Protein 3R0V (pdb70)

Organism: Sphaerobacter thermophilus (strain ATCC 49802 / DSM 20745 / KCCM 41009 / NCIMB 13125 / S 6022) (NCBI:txid479434)

Solvent-accessible surface area: 11116 Å² total

Foldseek 3Di:
DWDAFPVGKTWDKDKAADEFEEEEFEAPLDARVVCVQLCVLCRPYHTYMGGQDQADPIHHDDDDDLVRRLRRVLRVCVVSPQAHAYEYCLGLLSVLVNLLVPGRHQEYEYELPQAFDDPLWPAQDPCLVVVLVVCVVVLVLLVSVQCVCRVRVDDPVVSVCCVPVSPSSSRSVCPVVSPNSDNRHDPLVSQLPRAHAYEYYEPPDRPRSVVVRVVSQVSHPRYDYDYWDDPDPDDGSVRPNVVCSVSVD

B-factor: mean 18.19, std 8.1, range [9.49, 59.6]

Radius of gyration: 17.14 Å; Cα contacts (8 Å, |Δi|>4): 474; chains: 1; bounding box: 36×37×42 Å

CATH classification: 3.40.50.1820

Secondary structure (DSSP, 8-state):
-EEE-TTS-EEE---EE-SSEEEE---TT--GGGGHHHHHHHTTTSEE--PPTTSTT----SSP-HHHHHHHHHHHHHHTTS-EEEE--HHHHHHHHHHHTT--EEEEE-S------STTSPPPPTTHHHHHHHHHHTT-HHHHHHH---SS---HHHHH---------TTGGGHHHHHH---S---HHHHTT--S-EE---TT--HHHHHHHHHHHHHSTTEE------SSSS--HHHHHHHHHHHH-

Sequence (249 aa):
QTVPSSSDGTPIAFERSGSGPPVVVLVGGALSTRAGGAPLAERLAPHFTVIYDRRGRGDSGDTPPYAVEREIEDLAAIIDAAGGAAFVFGSSGAGLSLLAAASGLPITTRRLAVFEPPYAVDDSRPPVPPDYQTRLDALLAEGRRRGDAVTYFTEGVGVPPDLVAQQQQQAPWPGEAVAHTLPYDHAVGDNTIPTARFASSISIPTLVDGGASPAWIRHTAQELADDTIPNARYVTLENQTHHTVAPDAIAPVLVEFFT

InterPro domains:
  IPR000073 Alpha/beta hydrolase fold-1 [PF12697] (23-245)
  IPR029058 Alpha/Beta hydrolase fold [G3DSA:3.40.50.1820] (1-258)
  IPR029058 Alpha/Beta hydrolase fold [SSF53474] (1-258)
  IPR050471 AB hydrolase [PTHR43433] (4-247)

Nearest PDB structures (foldseek):
  3r0v-assembly1_A  TM=1.002E+00  e=5.003E-51  Sphaerobacter thermophilus DSM 20745
  3hea-assembly2_D  TM=7.115E-01  e=1.148E-14  Pseudomonas fluorescens
  4l0c-assembly6_F  TM=6.796E-01  e=5.130E-13  Pseudomonas putida S16
  4psu-assembly1_A  TM=6.547E-01  e=3.774E-11  Rhodopseudomonas palustris CGA009
  8g48-assembly1_A  TM=4.512E-01  e=1.088E-10  Staphylococcus aureus USA300-CA-263

Structure (mmCIF, N/CA/C/O backbone):
data_3R0V
#
_entry.id   3R0V
#
_cell.length_a   65.220
_cell.length_b   72.162
_cell.length_c   45.066
_cell.angle_alpha   90.00
_cell.angle_beta   90.00
_cell.angle_gamma   90.00
#
_symmetry.space_group_name_H-M   'P 21 21 2'
#
loop_
_entity.id
_entity.type
_entity.pdbx_description
1 polymer 'Alpha/beta hydrolase fold protein'
2 non-polymer 'CHLORIDE ION'
3 non-polymer GLYCEROL
4 non-polymer BETA-MERCAPTOETHANOL
5 non-polymer D-MALATE
6 water water
#
loop_
_atom_site.group_PDB
_atom_site.id
_atom_site.type_symbol
_atom_site.label_atom_id
_atom_site.label_alt_id
_atom_site.label_comp_id
_atom_site.label_asym_id
_atom_site.label_entity_id
_atom_site.label_seq_id
_atom_site.pdbx_PDB_ins_code
_atom_site.Cartn_x
_atom_site.Cartn_y
_atom_site.Cartn_z
_atom_site.occupancy
_atom_site.B_iso_or_equiv
_atom_site.auth_seq_id
_atom_site.auth_comp_id
_atom_site.auth_asym_id
_atom_site.auth_atom_id
_atom_site.pdbx_PDB_model_num
ATOM 1 N N . GLN A 1 5 ? 57.558 -5.120 15.903 1.00 27.98 2 GLN A N 1
ATOM 2 C CA . GLN A 1 5 ? 56.610 -6.026 16.535 1.00 23.79 2 GLN A CA 1
ATOM 3 C C . GLN A 1 5 ? 55.255 -5.882 15.854 1.00 17.96 2 GLN A C 1
ATOM 4 O O . GLN A 1 5 ? 55.121 -5.120 14.896 1.00 17.31 2 GLN A O 1
ATOM 10 N N . THR A 1 6 ? 54.266 -6.625 16.340 1.00 16.55 3 THR A N 1
ATOM 11 C CA . THR A 1 6 ? 52.887 -6.477 15.889 1.00 14.15 3 THR A CA 1
ATOM 12 C C . THR A 1 6 ? 51.927 -6.471 17.073 1.00 17.31 3 THR A C 1
ATOM 13 O O . THR A 1 6 ? 52.224 -7.012 18.147 1.00 19.85 3 THR A O 1
ATOM 17 N N . VAL A 1 7 ? 50.777 -5.845 16.869 1.00 15.43 4 VAL A N 1
ATOM 18 C CA . VAL A 1 7 ? 49.668 -5.950 17.803 1.00 17.11 4 VAL A CA 1
ATOM 19 C C . VAL A 1 7 ? 48.442 -6.292 16.989 1.00 15.42 4 VAL A C 1
ATOM 20 O O . VAL A 1 7 ? 48.314 -5.870 15.827 1.00 15.01 4 VAL A O 1
ATOM 24 N N . PRO A 1 8 ? 47.535 -7.068 17.576 1.00 14.85 5 PRO A N 1
ATOM 25 C CA . PRO A 1 8 ? 46.319 -7.450 16.855 1.00 16.31 5 PRO A CA 1
ATOM 26 C C . PRO A 1 8 ? 45.271 -6.356 16.885 1.00 16.32 5 PRO A C 1
ATOM 27 O O . PRO A 1 8 ? 45.004 -5.747 17.920 1.00 16.90 5 PRO A O 1
ATOM 31 N N . SER A 1 9 ? 44.672 -6.109 15.729 1.00 14.61 6 SER A N 1
ATOM 32 C CA . SER A 1 9 ? 43.524 -5.232 15.644 1.00 12.88 6 SER A CA 1
ATOM 33 C C . SER A 1 9 ? 42.302 -5.991 16.179 1.00 12.58 6 SER A C 1
ATOM 34 O O . SER A 1 9 ? 42.370 -7.196 16.411 1.00 14.35 6 SER A O 1
ATOM 37 N N . SER A 1 10 ? 41.191 -5.286 16.364 1.00 13.34 7 SER A N 1
ATOM 38 C CA A SER A 1 10 ? 39.962 -5.897 16.861 0.31 15.38 7 SER A CA 1
ATOM 39 C CA B SER A 1 10 ? 39.961 -5.898 16.864 0.69 15.11 7 SER A CA 1
ATOM 40 C C . SER A 1 10 ? 39.576 -7.148 16.069 1.00 14.55 7 SER A C 1
ATOM 41 O O . SER A 1 10 ? 39.129 -8.148 16.650 1.00 17.61 7 SER A O 1
ATOM 46 N N . ASP A 1 11 ? 39.749 -7.099 14.748 1.00 12.51 8 ASP A N 1
ATOM 47 C CA . ASP A 1 11 ? 39.380 -8.235 13.898 1.00 13.68 8 ASP A CA 1
ATOM 48 C C . ASP A 1 11 ? 40.454 -9.310 13.803 1.00 13.50 8 ASP A C 1
ATOM 49 O O . ASP A 1 11 ? 40.319 -10.260 13.032 1.00 15.57 8 ASP A O 1
ATOM 54 N N . GLY A 1 12 ? 41.505 -9.175 14.600 1.00 14.16 9 GLY A N 1
ATOM 55 C CA . GLY A 1 12 ? 42.556 -10.173 14.609 1.00 14.52 9 GLY A CA 1
ATOM 56 C C . GLY A 1 12 ? 43.750 -9.884 13.708 1.00 13.19 9 GLY A C 1
ATOM 57 O O . GLY A 1 12 ? 44.770 -10.566 13.823 1.00 16.29 9 GLY A O 1
ATOM 58 N N . THR A 1 13 ? 43.649 -8.882 12.834 1.00 12.61 10 THR A N 1
ATOM 59 C CA . THR A 1 13 ? 44.736 -8.567 11.909 1.00 12.59 10 THR A CA 1
ATOM 60 C C . THR A 1 13 ? 45.994 -8.116 12.644 1.00 13.05 10 THR A C 1
ATOM 61 O O . THR A 1 13 ? 45.941 -7.192 13.451 1.00 12.94 10 THR A O 1
ATOM 65 N N . PRO A 1 14 ? 47.138 -8.751 12.359 1.00 12.54 11 PRO A N 1
ATOM 66 C CA . PRO A 1 14 ? 48.380 -8.258 12.966 1.00 14.00 11 PRO A CA 1
ATOM 67 C C . PRO A 1 14 ? 48.827 -6.961 12.293 1.00 11.25 11 PRO A C 1
ATOM 68 O O . PRO A 1 14 ? 48.964 -6.910 11.059 1.00 12.74 11 PRO A O 1
ATOM 72 N N . ILE A 1 15 ? 49.038 -5.925 13.103 1.00 12.08 12 ILE A N 1
ATOM 73 C CA . ILE A 1 15 ? 49.490 -4.622 12.623 1.00 12.08 12 ILE A CA 1
ATOM 74 C C . ILE A 1 15 ? 50.923 -4.400 13.085 1.00 12.20 12 ILE A C 1
ATOM 75 O O . ILE A 1 15 ? 51.199 -4.362 14.289 1.00 12.71 12 ILE A O 1
ATOM 80 N N . ALA A 1 16 ? 51.834 -4.275 12.120 1.00 11.47 13 ALA A N 1
ATOM 81 C CA . ALA A 1 16 ? 53.263 -4.141 12.401 1.00 12.92 13 ALA A CA 1
ATOM 82 C C . ALA A 1 16 ? 53.634 -2.691 12.697 1.00 12.61 13 ALA A C 1
ATOM 83 O O . ALA A 1 16 ? 53.131 -1.763 12.063 1.00 12.51 13 ALA A O 1
ATOM 85 N N . PHE A 1 17 ? 54.534 -2.498 13.655 1.00 12.73 14 PHE A N 1
ATOM 86 C CA . PHE A 1 17 ? 54.921 -1.149 14.053 1.00 14.45 14 PHE A CA 1
ATOM 87 C C . PHE A 1 17 ? 56.310 -1.154 14.656 1.00 18.32 14 PHE A C 1
ATOM 88 O O . PHE A 1 17 ? 56.861 -2.209 14.980 1.00 17.04 14 PHE A O 1
ATOM 96 N N . GLU A 1 18 ? 56.876 0.038 14.794 1.00 15.32 15 GLU A N 1
ATOM 97 C CA . GLU A 1 18 ? 58.111 0.187 15.543 1.00 16.52 15 GLU A CA 1
ATOM 98 C C . GLU A 1 18 ? 58.069 1.453 16.387 1.00 18.51 15 GLU A C 1
ATOM 99 O O . GLU A 1 18 ? 57.409 2.424 16.024 1.00 16.32 15 GLU A O 1
ATOM 105 N N . ARG A 1 19 ? 58.755 1.408 17.525 1.00 17.12 16 ARG A N 1
ATOM 106 C CA . ARG A 1 19 ? 58.830 2.520 18.459 1.00 16.64 16 ARG A CA 1
ATOM 107 C C . ARG A 1 19 ? 60.239 3.068 18.471 1.00 17.83 16 ARG A C 1
ATOM 108 O O . ARG A 1 19 ? 61.210 2.312 18.400 1.00 21.06 16 ARG A O 1
ATOM 116 N N . SER A 1 20 ? 60.364 4.371 18.645 1.00 16.84 17 SER A N 1
ATOM 117 C CA . SER A 1 20 ? 61.675 4.953 18.862 1.00 18.10 17 SER A CA 1
ATOM 118 C C . SER A 1 20 ? 61.508 6.171 19.732 1.00 17.10 17 SER A C 1
ATOM 119 O O . SER A 1 20 ? 60.392 6.632 19.967 1.00 16.59 17 SER A O 1
ATOM 122 N N . GLY A 1 21 ? 62.623 6.689 20.225 1.00 16.37 18 GLY A N 1
ATOM 123 C CA . GLY A 1 21 ? 62.614 7.924 20.977 1.00 15.06 18 GLY A CA 1
ATOM 124 C C . GLY A 1 21 ? 62.156 7.800 22.411 1.00 15.86 18 GLY A C 1
ATOM 125 O O . GLY A 1 21 ? 62.039 6.710 22.965 1.00 18.62 18 GLY A O 1
ATOM 126 N N . SER A 1 22 ? 61.909 8.951 23.015 1.00 16.98 19 SER A N 1
ATOM 127 C CA . SER A 1 22 ? 61.458 9.023 24.395 1.00 19.68 19 SER A CA 1
ATOM 128 C C . SER A 1 22 ? 60.677 10.313 24.560 1.00 16.93 19 SER A C 1
ATOM 129 O O . SER A 1 22 ? 60.865 11.271 23.801 1.00 17.85 19 SER A O 1
ATOM 132 N N . GLY A 1 23 ? 59.785 10.333 25.540 1.00 17.12 20 GLY A N 1
ATOM 133 C CA . GLY A 1 23 ? 58.900 11.465 25.720 1.00 17.12 20 GLY A CA 1
ATOM 134 C C . GLY A 1 23 ? 57.466 11.044 25.477 1.00 12.73 20 GLY A C 1
ATOM 135 O O . GLY A 1 23 ? 57.196 9.849 25.316 1.00 13.79 20 GLY A O 1
ATOM 136 N N . PRO A 1 24 ? 56.537 12.011 25.477 1.00 13.49 21 PRO A N 1
ATOM 137 C CA . PRO A 1 24 ? 55.134 11.655 25.251 1.00 15.30 21 PRO A CA 1
ATOM 138 C C . PRO A 1 24 ? 54.964 10.993 23.882 1.00 12.31 21 PRO A C 1
ATOM 139 O O . PRO A 1 24 ? 55.737 11.271 22.967 1.00 13.08 21 PRO A O 1
ATOM 143 N N . PRO A 1 25 ? 53.961 10.123 23.745 1.00 11.45 22 PRO A N 1
ATOM 144 C CA . PRO A 1 25 ? 53.807 9.372 22.502 1.00 11.71 22 PRO A CA 1
ATOM 145 C C . PRO A 1 25 ? 53.180 10.145 21.349 1.00 12.51 22 PRO A C 1
ATOM 146 O O . PRO A 1 25 ? 52.243 10.933 21.530 1.00 12.86 22 PRO A O 1
ATOM 150 N N . VAL A 1 26 ? 53.735 9.894 20.165 1.00 11.95 23 VAL A N 1
ATOM 151 C CA A VAL A 1 26 ? 53.221 10.395 18.895 0.60 12.51 23 VAL A CA 1
ATOM 152 C CA B VAL A 1 26 ? 53.135 10.366 18.927 0.40 12.01 23 VAL A CA 1
ATOM 153 C C . VAL A 1 26 ? 53.069 9.214 17.935 1.00 12.15 23 VAL A C 1
ATOM 154 O O . VAL A 1 26 ? 54.013 8.442 17.776 1.00 15.15 23 VAL A O 1
ATOM 161 N N . VAL A 1 27 ? 51.915 9.090 17.288 1.00 11.17 24 VAL A N 1
ATOM 162 C CA . VAL A 1 27 ? 51.690 8.077 16.268 1.00 10.35 24 VAL A CA 1
ATOM 163 C C . VAL A 1 27 ? 51.640 8.764 14.912 1.00 12.12 24 VAL A C 1
ATOM 164 O O . VAL A 1 27 ? 50.933 9.760 14.728 1.00 12.24 24 VAL A O 1
ATOM 168 N N . LEU A 1 28 ? 52.424 8.247 13.972 1.00 10.77 25 LEU A N 1
ATOM 169 C CA . LEU A 1 28 ? 52.435 8.779 12.608 1.00 10.41 25 LEU A CA 1
ATOM 170 C C . LEU A 1 28 ? 51.534 7.902 11.751 1.00 13.00 25 LEU A C 1
ATOM 171 O O . LEU A 1 28 ? 51.672 6.666 11.760 1.00 13.58 25 LEU A O 1
ATOM 176 N N . VAL A 1 29 ? 50.598 8.522 11.034 1.00 9.88 26 VAL A N 1
ATOM 177 C CA . VAL A 1 29 ? 49.670 7.785 10.184 1.00 11.92 26 VAL A CA 1
ATOM 178 C C . VAL A 1 29 ? 49.936 8.141 8.724 1.00 10.82 26 VAL A C 1
ATOM 179 O O . VAL A 1 29 ? 49.777 9.294 8.316 1.00 12.84 26 VAL A O 1
ATOM 183 N N . GLY A 1 30 ? 50.329 7.152 7.930 1.00 11.11 27 GLY A N 1
ATOM 184 C CA . GLY A 1 30 ? 50.688 7.412 6.548 1.00 12.64 27 GLY A CA 1
ATOM 185 C C . GLY A 1 30 ? 49.501 7.443 5.606 1.00 10.26 27 GLY A C 1
ATOM 186 O O . GLY A 1 30 ? 48.421 6.963 5.929 1.00 10.85 27 GLY A O 1
ATOM 187 N N . GLY A 1 31 ? 49.720 8.018 4.429 1.00 11.06 28 GLY A N 1
ATOM 188 C CA . GLY A 1 31 ? 48.676 8.142 3.424 1.00 10.94 28 GLY A CA 1
ATOM 189 C C . GLY A 1 31 ? 48.709 7.065 2.355 1.00 12.41 28 GLY A C 1
ATOM 190 O O . GLY A 1 31 ? 49.234 5.973 2.560 1.00 12.24 28 GLY A O 1
ATOM 191 N N . ALA A 1 32 ? 48.137 7.382 1.197 1.00 12.07 29 ALA A N 1
ATOM 192 C CA . ALA A 1 32 ? 48.054 6.410 0.117 1.00 11.57 29 ALA A CA 1
ATOM 193 C C . ALA A 1 32 ? 49.455 5.948 -0.267 1.00 11.85 29 ALA A C 1
ATOM 194 O O . ALA A 1 32 ? 50.387 6.745 -0.348 1.00 12.57 29 ALA A O 1
ATOM 196 N N . LEU A 1 33 ? 49.584 4.640 -0.480 1.00 11.68 30 LEU A N 1
ATOM 197 C CA . LEU A 1 33 ? 50.825 4.021 -0.945 1.00 12.52 30 LEU A CA 1
ATOM 198 C C . LEU A 1 33 ? 51.974 4.098 0.040 1.00 15.16 30 LEU A C 1
ATOM 199 O O . LEU A 1 33 ? 53.112 3.797 -0.310 1.00 18.42 30 LEU A O 1
ATOM 204 N N . SER A 1 34 ? 51.679 4.497 1.271 1.00 14.56 31 SER A N 1
ATOM 205 C CA . SER A 1 34 ? 52.706 4.585 2.295 1.00 15.56 31 SER A CA 1
ATOM 206 C C . SER A 1 34 ? 52.861 3.269 3.037 1.00 14.58 31 SER A C 1
ATOM 207 O O . SER A 1 34 ? 51.924 2.475 3.132 1.00 19.04 31 SER A O 1
ATOM 210 N N . THR A 1 35 ? 54.049 3.057 3.590 1.00 16.75 32 THR A N 1
ATOM 211 C CA . THR A 1 35 ? 54.241 2.041 4.623 1.00 17.60 32 THR A CA 1
ATOM 212 C C . THR A 1 35 ? 54.921 2.753 5.775 1.00 18.60 32 THR A C 1
ATOM 213 O O . THR A 1 35 ? 55.108 3.970 5.731 1.00 22.05 32 THR A O 1
ATOM 217 N N . ARG A 1 36 ? 55.306 2.010 6.806 1.00 16.13 33 ARG A N 1
ATOM 218 C CA . ARG A 1 36 ? 55.896 2.643 7.978 1.00 19.01 33 ARG A CA 1
ATOM 219 C C . ARG A 1 36 ? 57.239 3.298 7.655 1.00 24.36 33 ARG A C 1
ATOM 220 O O . ARG A 1 36 ? 57.628 4.269 8.302 1.00 21.38 33 ARG A O 1
ATOM 228 N N . ALA A 1 37 ? 57.929 2.794 6.635 1.00 25.58 34 ALA A N 1
ATOM 229 C CA . ALA A 1 37 ? 59.210 3.375 6.227 1.00 27.12 34 ALA A CA 1
ATOM 230 C C . ALA A 1 37 ? 59.096 4.863 5.914 1.00 28.62 34 ALA A C 1
ATOM 231 O O . ALA A 1 37 ? 60.033 5.634 6.138 1.00 30.06 34 ALA A O 1
ATOM 233 N N . GLY A 1 38 ? 57.944 5.265 5.387 1.00 23.48 35 GLY A N 1
ATOM 234 C CA . GLY A 1 38 ? 57.735 6.632 4.950 1.00 23.34 35 GLY A CA 1
ATOM 235 C C . GLY A 1 38 ? 57.897 7.642 6.066 1.00 26.40 35 GLY A C 1
ATOM 236 O O . GLY A 1 38 ? 58.295 8.784 5.835 1.00 26.84 35 GLY A O 1
ATOM 237 N N . GLY A 1 39 ? 57.588 7.217 7.284 1.00 24.41 36 GLY A N 1
ATOM 238 C CA . GLY A 1 39 ? 57.621 8.125 8.410 1.00 25.66 36 GLY A CA 1
ATOM 239 C C . GLY A 1 39 ? 58.947 8.096 9.133 1.00 24.02 36 GLY A C 1
ATOM 240 O O . GLY A 1 39 ? 59.168 8.893 10.035 1.00 23.70 36 GLY A O 1
ATOM 241 N N . ALA A 1 40 ? 59.826 7.177 8.748 1.00 22.32 37 ALA A N 1
ATOM 242 C CA . ALA A 1 40 ? 61.093 7.014 9.449 1.00 19.51 37 ALA A CA 1
ATOM 243 C C . ALA A 1 40 ? 61.961 8.280 9.501 1.00 17.97 37 ALA A C 1
ATOM 244 O O . ALA A 1 40 ? 62.470 8.626 10.567 1.00 18.66 37 ALA A O 1
ATOM 246 N N . PRO A 1 41 ? 62.147 8.975 8.364 1.00 19.41 38 PRO A N 1
ATOM 247 C CA . PRO A 1 41 ? 62.981 10.179 8.468 1.00 15.34 38 PRO A CA 1
ATOM 248 C C . PRO A 1 41 ? 62.399 11.214 9.432 1.00 15.10 38 PRO A C 1
ATOM 249 O O . PRO A 1 41 ? 63.143 11.815 10.203 1.00 16.08 38 PRO A O 1
ATOM 253 N N . LEU A 1 42 ? 61.084 11.403 9.411 1.00 16.59 39 LEU A N 1
ATOM 254 C CA . LEU A 1 42 ? 60.454 12.320 10.355 1.00 13.22 39 LEU A CA 1
ATOM 255 C C . LEU A 1 42 ? 60.547 11.813 11.785 1.00 13.41 39 LEU A C 1
ATOM 256 O O . LEU A 1 42 ? 60.856 12.568 12.706 1.00 13.90 39 LEU A O 1
ATOM 261 N N . ALA A 1 43 ? 60.276 10.520 11.960 1.00 13.50 40 ALA A N 1
ATOM 262 C CA . ALA A 1 43 ? 60.317 9.910 13.287 1.00 14.36 40 ALA A CA 1
ATOM 263 C C . ALA A 1 43 ? 61.667 10.155 13.934 1.00 14.57 40 ALA A C 1
ATOM 264 O O . ALA A 1 43 ? 61.748 10.469 15.117 1.00 15.97 40 ALA A O 1
ATOM 266 N N . GLU A 1 44 ? 62.733 10.040 13.148 1.00 14.64 41 GLU A N 1
ATOM 267 C CA . GLU A 1 44 ? 64.075 10.207 13.683 1.00 16.17 41 GLU A CA 1
ATOM 268 C C . GLU A 1 44 ? 64.331 11.644 14.143 1.00 16.55 41 GLU A C 1
ATOM 269 O O . GLU A 1 44 ? 65.028 11.875 15.132 1.00 18.62 41 GLU A O 1
ATOM 275 N N . ARG A 1 45 ? 63.756 12.618 13.437 1.00 15.09 42 ARG A N 1
ATOM 276 C CA . ARG A 1 45 ? 63.845 14.009 13.889 1.00 14.28 42 ARG A CA 1
ATOM 277 C C . ARG A 1 45 ? 63.004 14.306 15.134 1.00 14.44 42 ARG A C 1
ATOM 278 O O . ARG A 1 45 ? 63.343 15.201 15.909 1.00 17.40 42 ARG A O 1
ATOM 286 N N . LEU A 1 46 ? 61.916 13.555 15.320 1.00 14.22 43 LEU A N 1
ATOM 287 C CA . LEU A 1 46 ? 61.027 13.751 16.463 1.00 14.39 43 LEU A CA 1
ATOM 288 C C . LEU A 1 46 ? 61.485 12.979 17.700 1.00 15.40 43 LEU A C 1
ATOM 289 O O . LEU A 1 46 ? 61.139 13.330 18.827 1.00 15.81 43 LEU A O 1
ATOM 294 N N . ALA A 1 47 ? 62.276 11.935 17.492 1.00 14.71 44 ALA A N 1
ATOM 295 C CA . ALA A 1 47 ? 62.628 11.013 18.567 1.00 14.88 44 ALA A CA 1
ATOM 296 C C . ALA A 1 47 ? 63.313 11.636 19.798 1.00 16.46 44 ALA A C 1
ATOM 297 O O . ALA A 1 47 ? 63.144 11.136 20.907 1.00 17.29 44 ALA A O 1
ATOM 299 N N . PRO A 1 48 ? 64.092 12.717 19.611 1.00 16.63 45 PRO A N 1
ATOM 300 C CA . PRO A 1 48 ? 64.672 13.392 20.779 1.00 20.84 45 PRO A CA 1
ATOM 301 C C . PRO A 1 48 ? 63.611 14.001 21.698 1.00 18.52 45 PRO A C 1
ATOM 302 O O . PRO A 1 48 ? 63.900 14.252 22.869 1.00 23.67 45 PRO A O 1
ATOM 306 N N . HIS A 1 49 ? 62.406 14.223 21.175 1.00 18.00 46 HIS A N 1
ATOM 307 C CA . HIS A 1 49 ? 61.345 14.907 21.910 1.00 18.40 46 HIS A CA 1
ATOM 308 C C . HIS A 1 49 ? 60.174 14.010 22.297 1.00 16.23 46 HIS A C 1
ATOM 309 O O . HIS A 1 49 ? 59.516 14.246 23.320 1.00 17.27 46 HIS A O 1
ATOM 316 N N . PHE A 1 50 ? 59.927 12.979 21.495 1.00 13.86 47 PHE A N 1
ATOM 317 C CA . PHE A 1 50 ? 58.739 12.152 21.651 1.00 12.41 47 PHE A CA 1
ATOM 318 C C . PHE A 1 50 ? 59.069 10.683 21.474 1.00 13.29 47 PHE A C 1
ATOM 319 O O . PHE A 1 50 ? 60.033 10.341 20.787 1.00 13.45 47 PHE A O 1
ATOM 327 N N . THR A 1 51 ? 58.272 9.816 22.095 1.00 13.34 48 THR A N 1
ATOM 328 C CA . THR A 1 51 ? 58.260 8.409 21.711 1.00 12.48 48 THR A CA 1
ATOM 329 C C . THR A 1 51 ? 57.403 8.308 20.460 1.00 13.88 48 THR A C 1
ATOM 330 O O . THR A 1 51 ? 56.206 8.631 20.482 1.00 15.46 48 THR A O 1
ATOM 334 N N . VAL A 1 52 ? 58.014 7.902 19.356 1.00 11.97 49 VAL A N 1
ATOM 335 C CA . VAL A 1 52 ? 57.319 7.911 18.086 1.00 12.16 49 VAL A CA 1
ATOM 336 C C . VAL A 1 52 ? 57.001 6.488 17.667 1.00 12.63 49 VAL A C 1
ATOM 337 O O . VAL A 1 52 ? 57.856 5.603 17.742 1.00 13.57 49 VAL A O 1
ATOM 341 N N . ILE A 1 53 ? 55.762 6.274 17.242 1.00 11.82 50 ILE A N 1
ATOM 342 C CA . ILE A 1 53 ? 55.343 4.987 16.698 1.00 11.75 50 ILE A CA 1
ATOM 343 C C . ILE A 1 53 ? 55.047 5.146 15.224 1.00 12.45 50 ILE A C 1
ATOM 344 O O . ILE A 1 53 ? 54.215 5.968 14.842 1.00 13.97 50 ILE A O 1
ATOM 358 N N . TYR A 1 55 ? 53.889 2.771 11.828 1.00 12.34 52 TYR A N 1
ATOM 359 C CA . TYR A 1 55 ? 53.220 1.498 11.604 1.00 12.66 52 TYR A CA 1
ATOM 360 C C . TYR A 1 55 ? 52.781 1.325 10.177 1.00 10.71 52 TYR A C 1
ATOM 361 O O . TYR A 1 55 ? 52.622 2.286 9.439 1.00 12.18 52 TYR A O 1
ATOM 370 N N . ASP A 1 56 ? 52.577 0.069 9.811 1.00 10.92 53 ASP A N 1
ATOM 371 C CA . ASP A 1 56 ? 52.125 -0.286 8.483 1.00 11.40 53 ASP A CA 1
ATOM 372 C C . ASP A 1 56 ? 50.616 -0.454 8.522 1.00 9.82 53 ASP A C 1
ATOM 373 O O . ASP A 1 56 ? 50.106 -1.293 9.247 1.00 11.08 53 ASP A O 1
ATOM 378 N N . ARG A 1 57 ? 49.904 0.346 7.748 1.00 10.95 54 ARG A N 1
ATOM 379 C CA . ARG A 1 57 ? 48.467 0.172 7.631 1.00 10.27 54 ARG A CA 1
ATOM 380 C C . ARG A 1 57 ? 48.162 -1.204 7.044 1.00 10.95 54 ARG A C 1
ATOM 381 O O . ARG A 1 57 ? 49.015 -1.830 6.400 1.00 11.85 54 ARG A O 1
ATOM 389 N N . ARG A 1 58 ? 46.952 -1.692 7.290 1.00 10.57 55 ARG A N 1
ATOM 390 C CA . ARG A 1 58 ? 46.636 -3.053 6.874 1.00 10.89 55 ARG A CA 1
ATOM 391 C C . ARG A 1 58 ? 46.857 -3.281 5.381 1.00 11.53 55 ARG A C 1
ATOM 392 O O . ARG A 1 58 ? 46.603 -2.399 4.549 1.00 11.13 55 ARG A O 1
ATOM 400 N N . GLY A 1 59 ? 47.366 -4.466 5.061 1.00 10.03 56 GLY A N 1
ATOM 401 C CA . GLY A 1 59 ? 47.642 -4.844 3.686 1.00 11.55 56 GLY A CA 1
ATOM 402 C C . GLY A 1 59 ? 48.964 -4.322 3.166 1.00 10.89 56 GLY A C 1
ATOM 403 O O . GLY A 1 59 ? 49.267 -4.526 1.988 1.00 12.08 56 GLY A O 1
ATOM 404 N N . ARG A 1 60 ? 49.752 -3.670 4.025 1.00 11.01 57 ARG A N 1
ATOM 405 C CA . ARG A 1 60 ? 51.031 -3.071 3.622 1.00 13.06 57 ARG A CA 1
ATOM 406 C C . ARG A 1 60 ? 52.175 -3.509 4.518 1.00 11.20 57 ARG A C 1
ATOM 407 O O . ARG A 1 60 ? 51.978 -3.866 5.671 1.00 11.43 57 ARG A O 1
ATOM 415 N N . GLY A 1 61 ? 53.391 -3.429 3.992 1.00 11.63 58 GLY A N 1
ATOM 416 C CA . GLY A 1 61 ? 54.582 -3.664 4.788 1.00 12.24 58 GLY A CA 1
ATOM 417 C C . GLY A 1 61 ? 54.501 -4.998 5.497 1.00 11.80 58 GLY A C 1
ATOM 418 O O . GLY A 1 61 ? 54.287 -6.031 4.852 1.00 12.08 58 GLY A O 1
ATOM 419 N N . ASP A 1 62 ? 54.659 -5.004 6.817 1.00 12.61 59 ASP A N 1
ATOM 420 C CA . ASP A 1 62 ? 54.651 -6.264 7.560 1.00 10.18 59 ASP A CA 1
ATOM 421 C C . ASP A 1 62 ? 53.317 -6.535 8.233 1.00 11.10 59 ASP A C 1
ATOM 422 O O . ASP A 1 62 ? 53.196 -7.467 9.025 1.00 12.99 59 ASP A O 1
ATOM 427 N N . SER A 1 63 ? 52.311 -5.727 7.915 1.00 10.96 60 SER A N 1
ATOM 428 C CA . SER A 1 63 ? 50.974 -5.973 8.453 1.00 10.37 60 SER A CA 1
ATOM 429 C C . SER A 1 63 ? 50.194 -6.988 7.628 1.00 10.29 60 SER A C 1
ATOM 430 O O . SER A 1 63 ? 50.412 -7.137 6.421 1.00 12.40 60 SER A O 1
ATOM 433 N N . GLY A 1 64 ? 49.271 -7.676 8.288 1.00 11.10 61 GLY A N 1
ATOM 434 C CA . GLY A 1 64 ? 48.363 -8.583 7.613 1.00 12.07 61 GLY A CA 1
ATOM 435 C C . GLY A 1 64 ? 47.160 -7.832 7.072 1.00 12.78 61 GLY A C 1
ATOM 436 O O . GLY A 1 64 ? 47.137 -6.592 7.044 1.00 12.48 61 GLY A O 1
ATOM 437 N N . ASP A 1 65 ? 46.145 -8.582 6.658 1.00 11.98 62 ASP A N 1
ATOM 438 C CA . ASP A 1 65 ? 44.905 -7.980 6.192 1.00 11.56 62 ASP A CA 1
ATOM 439 C C . ASP A 1 65 ? 43.800 -9.008 6.390 1.00 13.98 62 ASP A C 1
ATOM 440 O O . ASP A 1 65 ? 44.025 -10.212 6.216 1.00 15.29 62 ASP A O 1
ATOM 445 N N . THR A 1 66 ? 42.619 -8.539 6.772 1.00 12.53 63 THR A N 1
ATOM 446 C CA . THR A 1 66 ? 41.480 -9.427 6.959 1.00 14.93 63 THR A CA 1
ATOM 447 C C . THR A 1 66 ? 40.269 -8.862 6.208 1.00 12.96 63 THR A C 1
ATOM 448 O O . THR A 1 66 ? 39.663 -7.889 6.631 1.00 14.86 63 THR A O 1
ATOM 452 N N . PRO A 1 67 ? 39.908 -9.469 5.070 1.00 14.30 64 PRO A N 1
ATOM 453 C CA . PRO A 1 67 ? 38.721 -8.976 4.357 1.00 12.53 64 PRO A CA 1
ATOM 454 C C . PRO A 1 67 ? 37.436 -9.295 5.144 1.00 10.85 64 PRO A C 1
ATOM 455 O O . PRO A 1 67 ? 37.438 -10.197 5.976 1.00 13.97 64 PRO A O 1
ATOM 459 N N . PRO A 1 68 ? 36.358 -8.549 4.873 1.00 13.26 65 PRO A N 1
ATOM 460 C CA . PRO A 1 68 ? 36.299 -7.485 3.868 1.00 12.55 65 PRO A CA 1
ATOM 461 C C . PRO A 1 68 ? 36.815 -6.154 4.406 1.00 14.49 65 PRO A C 1
ATOM 462 O O . PRO A 1 68 ? 36.736 -5.881 5.613 1.00 15.03 65 PRO A O 1
ATOM 466 N N . TYR A 1 69 ? 37.338 -5.322 3.513 1.00 13.72 66 TYR A N 1
ATOM 467 C CA . TYR A 1 69 ? 37.788 -4.013 3.929 1.00 13.37 66 TYR A CA 1
ATOM 468 C C . TYR A 1 69 ? 36.612 -3.193 4.451 1.00 13.47 66 TYR A C 1
ATOM 469 O O . TYR A 1 69 ? 35.504 -3.266 3.921 1.00 14.94 66 TYR A O 1
ATOM 478 N N . ALA A 1 70 ? 36.862 -2.412 5.497 1.00 12.21 67 ALA A N 1
ATOM 479 C CA . ALA A 1 70 ? 35.959 -1.350 5.919 1.00 12.69 67 ALA A CA 1
ATOM 480 C C . ALA A 1 70 ? 36.820 -0.277 6.553 1.00 12.41 67 ALA A C 1
ATOM 481 O O . ALA A 1 70 ? 37.839 -0.587 7.176 1.00 11.88 67 ALA A O 1
ATOM 483 N N . VAL A 1 71 ? 36.421 0.983 6.388 1.00 9.91 68 VAL A N 1
ATOM 484 C CA . VAL A 1 71 ? 37.140 2.081 7.020 1.00 11.59 68 VAL A CA 1
ATOM 485 C C . VAL A 1 71 ? 37.219 1.852 8.535 1.00 12.48 68 VAL A C 1
ATOM 486 O O . VAL A 1 71 ? 38.249 2.130 9.152 1.00 11.71 68 VAL A O 1
ATOM 490 N N . GLU A 1 72 ? 36.152 1.317 9.130 1.00 11.20 69 GLU A N 1
ATOM 491 C CA . GLU A 1 72 ? 36.148 1.046 10.566 1.00 12.94 69 GLU A CA 1
ATOM 492 C C . GLU A 1 72 ? 37.300 0.131 10.984 1.00 11.67 69 GLU A C 1
ATOM 493 O O . GLU A 1 72 ? 37.829 0.261 12.093 1.00 11.52 69 GLU A O 1
ATOM 499 N N . ARG A 1 73 ? 37.698 -0.790 10.109 1.00 10.48 70 ARG A N 1
ATOM 500 C CA . ARG A 1 73 ? 38.821 -1.662 10.444 1.00 9.80 70 ARG A CA 1
ATOM 501 C C . ARG A 1 73 ? 40.110 -0.853 10.586 1.00 10.45 70 ARG A C 1
ATOM 502 O O . ARG A 1 73 ? 40.919 -1.160 11.459 1.00 11.49 70 ARG A O 1
ATOM 510 N N . GLU A 1 74 ? 40.318 0.153 9.734 1.00 10.94 71 GLU A N 1
ATOM 511 C CA . GLU A 1 74 ? 41.532 0.965 9.861 1.00 9.58 71 GLU A CA 1
ATOM 512 C C . GLU A 1 74 ? 41.501 1.908 11.068 1.00 10.89 71 GLU A C 1
ATOM 513 O O . GLU A 1 74 ? 42.550 2.217 11.642 1.00 11.49 71 GLU A O 1
ATOM 519 N N . ILE A 1 75 ? 40.314 2.353 11.461 1.00 11.65 72 ILE A N 1
ATOM 520 C CA . ILE A 1 75 ? 40.182 3.091 12.717 1.00 10.95 72 ILE A CA 1
ATOM 521 C C . ILE A 1 75 ? 40.559 2.159 13.876 1.00 10.26 72 ILE A C 1
ATOM 522 O O . ILE A 1 75 ? 41.290 2.560 14.787 1.00 12.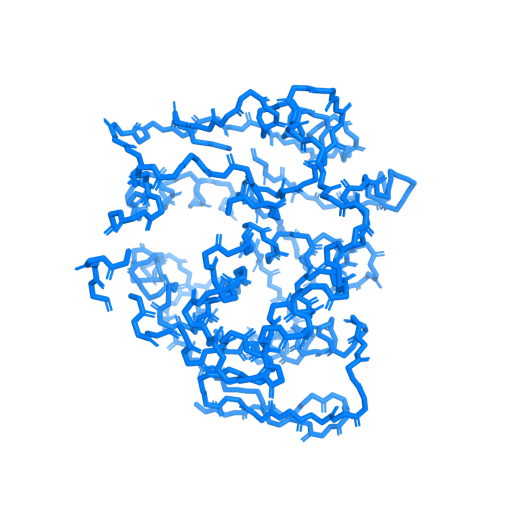05 72 ILE A O 1
ATOM 527 N N . GLU A 1 76 ? 40.102 0.907 13.828 1.00 10.49 73 GLU A N 1
ATOM 528 C CA . GLU A 1 76 ? 40.456 -0.068 14.850 1.00 10.35 73 GLU A CA 1
ATOM 529 C C . GLU A 1 76 ? 41.958 -0.365 14.838 1.00 12.91 73 GLU A C 1
ATOM 530 O O . GLU A 1 76 ? 42.566 -0.572 15.899 1.00 12.45 73 GLU A O 1
ATOM 536 N N . ASP A 1 77 ? 42.568 -0.377 13.653 1.00 11.47 74 ASP A N 1
ATOM 537 C CA . ASP A 1 77 ? 44.019 -0.564 13.582 1.00 12.54 74 ASP A CA 1
ATOM 538 C C . ASP A 1 77 ? 44.728 0.571 14.325 1.00 10.60 74 ASP A C 1
ATOM 539 O O . ASP A 1 77 ? 45.644 0.340 15.118 1.00 11.07 74 ASP A O 1
ATOM 544 N N . LEU A 1 78 ? 44.319 1.800 14.040 1.00 10.44 75 LEU A N 1
ATOM 545 C CA . LEU A 1 78 ? 44.915 2.953 14.697 1.00 9.71 75 LEU A CA 1
ATOM 546 C C . LEU A 1 78 ? 44.663 2.888 16.206 1.00 10.90 75 LEU A C 1
ATOM 547 O O . LEU A 1 78 ? 45.557 3.191 17.003 1.00 11.64 75 LEU A O 1
ATOM 552 N N . ALA A 1 79 ? 43.474 2.457 16.618 1.00 11.41 76 ALA A N 1
ATOM 553 C CA . ALA A 1 79 ? 43.206 2.283 18.050 1.00 12.69 76 ALA A CA 1
ATOM 554 C C . ALA A 1 79 ? 44.188 1.299 18.705 1.00 11.88 76 ALA A C 1
ATOM 555 O O . ALA A 1 79 ? 44.681 1.541 19.814 1.00 11.83 76 ALA A O 1
ATOM 557 N N . ALA A 1 80 ? 44.496 0.204 18.013 1.00 11.58 77 ALA A N 1
ATOM 558 C CA . ALA A 1 80 ? 45.443 -0.777 18.534 1.00 12.12 77 ALA A CA 1
ATOM 559 C C . ALA A 1 80 ? 46.838 -0.188 18.651 1.00 10.60 77 ALA A C 1
ATOM 560 O O . ALA A 1 80 ? 47.567 -0.475 19.601 1.00 12.96 77 ALA A O 1
ATOM 562 N N . ILE A 1 81 ? 47.218 0.635 17.686 1.00 10.55 78 ILE A N 1
ATOM 563 C CA . ILE A 1 81 ? 48.528 1.277 17.712 1.00 11.82 78 ILE A CA 1
ATOM 564 C C . ILE A 1 81 ? 48.619 2.342 18.820 1.00 10.92 78 ILE A C 1
ATOM 565 O O . ILE A 1 81 ? 49.653 2.473 19.481 1.00 11.57 78 ILE A O 1
ATOM 570 N N . ILE A 1 82 ? 47.553 3.118 19.010 1.00 11.80 79 ILE A N 1
ATOM 571 C CA . ILE A 1 82 ? 47.524 4.064 20.120 1.00 10.90 79 ILE A CA 1
ATOM 572 C C . ILE A 1 82 ? 47.637 3.298 21.451 1.00 11.65 79 ILE A C 1
ATOM 573 O O . ILE A 1 82 ? 48.294 3.769 22.377 1.00 11.94 79 ILE A O 1
ATOM 578 N N . ASP A 1 83 ? 47.020 2.122 21.546 1.00 11.67 80 ASP A N 1
ATOM 579 C CA . ASP A 1 83 ? 47.214 1.271 22.726 1.00 11.55 80 ASP A CA 1
ATOM 580 C C . ASP A 1 83 ? 48.672 0.851 22.883 1.00 12.38 80 ASP A C 1
ATOM 581 O O . ASP A 1 83 ? 49.214 0.898 23.994 1.00 13.43 80 ASP A O 1
ATOM 586 N N . ALA A 1 84 ? 49.312 0.452 21.783 1.00 14.58 81 ALA A N 1
ATOM 587 C CA . ALA A 1 84 ? 50.731 0.122 21.817 1.00 14.95 81 ALA A CA 1
ATOM 588 C C . ALA A 1 84 ? 51.563 1.313 22.297 1.00 16.06 81 ALA A C 1
ATOM 589 O O . ALA A 1 84 ? 52.596 1.137 22.944 1.00 17.65 81 ALA A O 1
ATOM 591 N N . ALA A 1 85 ? 51.109 2.520 21.971 1.00 13.52 82 ALA A N 1
ATOM 592 C CA . ALA A 1 85 ? 51.784 3.745 22.390 1.00 13.12 82 ALA A CA 1
ATOM 593 C C . ALA A 1 85 ? 51.543 4.094 23.858 1.00 13.38 82 ALA A C 1
ATOM 594 O O . ALA A 1 85 ? 52.154 5.041 24.383 1.00 16.64 82 ALA A O 1
ATOM 596 N N . GLY A 1 86 ? 50.634 3.375 24.512 1.00 12.03 83 GLY A N 1
ATOM 597 C CA . GLY A 1 86 ? 50.391 3.588 25.927 1.00 13.32 83 GLY A CA 1
ATOM 598 C C . GLY A 1 86 ? 48.935 3.814 26.273 1.00 13.69 83 GLY A C 1
ATOM 599 O O . GLY A 1 86 ? 48.585 3.798 27.456 1.00 14.47 83 GLY A O 1
ATOM 600 N N . GLY A 1 87 ? 48.090 4.048 25.268 1.00 13.55 84 GLY A N 1
ATOM 601 C CA . GLY A 1 87 ? 46.662 4.179 25.500 1.00 12.65 84 GLY A CA 1
ATOM 602 C C . GLY A 1 87 ? 46.073 5.507 25.071 1.00 12.26 84 GLY A C 1
ATOM 603 O O . GLY A 1 87 ? 44.848 5.643 24.970 1.00 11.70 84 GLY A O 1
ATOM 604 N N . ALA A 1 88 ? 46.941 6.486 24.844 1.00 10.15 85 ALA A N 1
ATOM 605 C CA . ALA A 1 88 ? 46.559 7.768 24.270 1.00 10.31 85 ALA A CA 1
ATOM 606 C C . ALA A 1 88 ? 47.793 8.329 23.580 1.00 10.41 85 ALA A C 1
ATOM 607 O O . ALA A 1 88 ? 48.922 8.009 23.969 1.00 12.71 85 ALA A O 1
ATOM 609 N N . ALA A 1 89 ? 47.606 9.175 22.580 1.00 10.15 86 ALA A N 1
ATOM 610 C CA . ALA A 1 89 ? 48.761 9.736 21.907 1.00 10.56 86 ALA A CA 1
ATOM 611 C C . ALA A 1 89 ? 48.413 10.982 21.143 1.00 11.21 86 ALA A C 1
ATOM 612 O O . ALA A 1 89 ? 47.251 11.214 20.807 1.00 11.73 86 ALA A O 1
ATOM 614 N N . PHE A 1 90 ? 49.447 11.759 20.844 1.00 11.58 87 PHE A N 1
ATOM 615 C CA . PHE A 1 90 ? 49.382 12.778 19.803 1.00 11.01 87 PHE A CA 1
ATOM 616 C C . PHE A 1 90 ? 49.407 12.033 18.466 1.00 12.52 87 PHE A C 1
ATOM 617 O O . PHE A 1 90 ? 50.034 10.974 18.360 1.00 12.71 87 PHE A O 1
ATOM 625 N N . VAL A 1 91 ? 48.750 12.573 17.442 1.00 10.76 88 VAL A N 1
ATOM 626 C CA . VAL A 1 91 ? 48.746 11.914 16.138 1.00 11.11 88 VAL A CA 1
ATOM 627 C C . VAL A 1 91 ? 49.121 12.910 15.062 1.00 11.45 88 VAL A C 1
ATOM 628 O O . VAL A 1 91 ? 48.635 14.038 15.075 1.00 12.23 88 VAL A O 1
ATOM 632 N N . PHE A 1 92 ? 50.014 12.500 14.158 1.00 10.64 89 PHE A N 1
ATOM 633 C CA . PHE A 1 92 ? 50.292 13.259 12.941 1.00 9.89 89 PHE A CA 1
ATOM 634 C C . PHE A 1 92 ? 49.884 12.411 11.746 1.00 12.19 89 PHE A C 1
ATOM 635 O O . PHE A 1 92 ? 50.428 11.328 11.540 1.00 11.86 89 PHE A O 1
ATOM 643 N N . GLY A 1 93 ? 48.929 12.905 10.958 1.00 10.55 90 GLY A N 1
ATOM 644 C CA . GLY A 1 93 ? 48.448 12.174 9.796 1.00 10.69 90 GLY A CA 1
ATOM 645 C C . GLY A 1 93 ? 48.828 12.874 8.505 1.00 12.28 90 GLY A C 1
ATOM 646 O O . GLY A 1 93 ? 48.702 14.095 8.372 1.00 12.22 90 GLY A O 1
ATOM 660 N N . SER A 1 95 ? 48.361 13.256 4.386 1.00 12.71 92 SER A N 1
ATOM 661 C CA . SER A 1 95 ? 47.523 13.059 3.205 1.00 12.76 92 SER A CA 1
ATOM 662 C C . SER A 1 95 ? 46.276 12.247 3.528 1.00 13.96 92 SER A C 1
ATOM 663 O O . SER A 1 95 ? 45.534 12.623 4.431 1.00 12.69 92 SER A O 1
ATOM 666 N N . SER A 1 96 ? 46.010 11.156 2.827 1.00 12.12 93 SER A N 1
ATOM 667 C CA . SER A 1 96 ? 44.808 10.406 3.166 1.00 12.07 93 SER A CA 1
ATOM 668 C C . SER A 1 96 ? 44.869 9.842 4.598 1.00 13.58 93 SER A C 1
ATOM 669 O O . SER A 1 96 ? 43.831 9.567 5.198 1.00 14.32 93 SER A O 1
ATOM 672 N N . GLY A 1 97 ? 46.074 9.707 5.150 1.00 11.34 94 GLY A N 1
ATOM 673 C CA . GLY A 1 97 ? 46.228 9.315 6.544 1.00 10.59 94 GLY A CA 1
ATOM 674 C C . GLY A 1 97 ? 45.699 10.394 7.473 1.00 11.23 94 GLY A C 1
ATOM 675 O O . GLY A 1 97 ? 45.287 10.099 8.602 1.00 12.70 94 GLY A O 1
ATOM 676 N N . ALA A 1 98 ? 45.698 11.641 7.004 1.00 11.44 95 ALA A N 1
ATOM 677 C CA . ALA A 1 98 ? 45.071 12.734 7.749 1.00 12.40 95 ALA A CA 1
ATOM 678 C C . ALA A 1 98 ? 43.557 12.565 7.769 1.00 11.40 95 ALA A C 1
ATOM 679 O O . ALA A 1 98 ? 42.916 12.829 8.775 1.00 13.14 95 ALA A O 1
ATOM 681 N N . GLY A 1 99 ? 42.980 12.116 6.655 1.00 11.18 96 GLY A N 1
ATOM 682 C CA . GLY A 1 99 ? 41.556 11.823 6.618 1.00 11.76 96 GLY A CA 1
ATOM 683 C C . GLY A 1 99 ? 41.218 10.740 7.623 1.00 12.21 96 GLY A C 1
ATOM 684 O O . GLY A 1 99 ? 40.262 10.856 8.392 1.00 12.82 96 GLY A O 1
ATOM 685 N N . LEU A 1 100 ? 42.006 9.673 7.628 1.00 11.21 97 LEU A N 1
ATOM 686 C CA . LEU A 1 100 ? 41.787 8.575 8.552 1.00 10.48 97 LEU A CA 1
ATOM 687 C C . LEU A 1 100 ? 41.901 9.057 10.000 1.00 11.80 97 LEU A C 1
ATOM 688 O O . LEU A 1 100 ? 41.092 8.678 10.855 1.00 11.51 97 LEU A O 1
ATOM 693 N N . SER A 1 101 ? 42.903 9.886 10.266 1.00 11.02 98 SER A N 1
ATOM 694 C CA . SER A 1 101 ? 43.121 10.415 11.611 1.00 11.32 98 SER A CA 1
ATOM 695 C C . SER A 1 101 ? 41.968 11.298 12.071 1.00 10.83 98 SER A C 1
ATOM 696 O O . SER A 1 101 ? 41.556 11.224 13.243 1.00 11.96 98 SER A O 1
ATOM 699 N N . LEU A 1 102 ? 41.449 12.129 11.166 1.00 11.24 99 LEU A N 1
ATOM 700 C CA . LEU A 1 102 ? 40.297 12.974 11.482 1.00 10.94 99 LEU A CA 1
ATOM 701 C C . LEU A 1 102 ? 39.057 12.125 11.758 1.00 10.49 99 LEU A C 1
ATOM 702 O O . LEU A 1 102 ? 38.329 12.382 12.713 1.00 12.20 99 LEU A O 1
ATOM 707 N N . LEU A 1 103 ? 38.815 11.114 10.928 1.00 10.41 100 LEU A N 1
ATOM 708 C CA . LEU A 1 103 ? 37.714 10.189 11.185 1.00 11.14 100 LEU A CA 1
ATOM 709 C C . LEU A 1 103 ? 37.876 9.512 12.543 1.00 11.05 100 LEU A C 1
ATOM 710 O O . LEU A 1 103 ? 36.906 9.362 13.287 1.00 13.42 100 LEU A O 1
ATOM 715 N N . ALA A 1 104 ? 39.099 9.105 12.869 1.00 11.64 101 ALA A N 1
ATOM 716 C CA . ALA A 1 104 ? 39.352 8.422 14.140 1.00 11.97 101 ALA A CA 1
ATOM 717 C C . ALA A 1 104 ? 39.080 9.364 15.313 1.00 13.36 101 ALA A C 1
ATOM 718 O O . ALA A 1 104 ? 38.487 8.966 16.323 1.00 13.41 101 ALA A O 1
ATOM 720 N N . ALA A 1 105 ? 39.510 10.610 15.181 1.00 12.71 102 ALA A N 1
ATOM 721 C CA . ALA A 1 105 ? 39.276 11.610 16.219 1.00 12.94 102 ALA A CA 1
ATOM 722 C C . ALA A 1 105 ? 37.781 11.850 16.406 1.00 16.20 102 ALA A C 1
ATOM 723 O O . ALA A 1 105 ? 37.289 11.906 17.532 1.00 16.18 102 ALA A O 1
ATOM 725 N N . ALA A 1 106 ? 37.054 11.966 15.299 1.00 13.49 103 ALA A N 1
ATOM 726 C CA . ALA A 1 106 ? 35.615 12.198 15.356 1.00 13.58 103 ALA A CA 1
ATOM 727 C C . ALA A 1 106 ? 34.889 10.995 15.948 1.00 16.98 103 ALA A C 1
ATOM 728 O O . ALA A 1 106 ? 33.809 11.143 16.526 1.00 20.20 103 ALA A O 1
ATOM 730 N N . SER A 1 107 ? 35.483 9.814 15.809 1.00 13.78 104 SER A N 1
ATOM 731 C CA . SER A 1 107 ? 34.886 8.584 16.317 1.00 13.83 104 SER A CA 1
ATOM 732 C C . SER A 1 107 ? 35.168 8.370 17.792 1.00 17.59 104 SER A C 1
ATOM 733 O O . SER A 1 107 ? 34.657 7.421 18.383 1.00 20.29 104 SER A O 1
ATOM 736 N N . GLY A 1 108 ? 35.993 9.228 18.380 1.00 15.51 105 GLY A N 1
ATOM 737 C CA . GLY A 1 108 ? 36.254 9.148 19.806 1.00 19.05 105 GLY A CA 1
ATOM 738 C C . GLY A 1 108 ? 37.508 8.413 20.252 1.00 17.33 105 GLY A C 1
ATOM 739 O O . GLY A 1 108 ? 37.635 8.093 21.433 1.00 18.49 105 GLY A O 1
ATOM 740 N N . LEU A 1 109 ? 38.438 8.127 19.344 1.00 14.70 106 LEU A N 1
ATOM 741 C CA . LEU A 1 109 ? 39.697 7.525 19.793 1.00 14.64 106 LEU A CA 1
ATOM 742 C C . LEU A 1 109 ? 40.456 8.484 20.707 1.00 11.95 106 LEU A C 1
ATOM 743 O O . LEU A 1 109 ? 40.307 9.708 20.591 1.00 14.11 106 LEU A O 1
ATOM 748 N N . PRO A 1 110 ? 41.292 7.931 21.606 1.00 12.46 107 PRO A N 1
ATOM 749 C CA . PRO A 1 110 ? 42.036 8.768 22.558 1.00 12.20 107 PRO A CA 1
ATOM 750 C C . PRO A 1 110 ? 43.244 9.453 21.929 1.00 13.52 107 PRO A C 1
ATOM 751 O O . PRO A 1 110 ? 44.407 9.154 22.227 1.00 15.07 107 PRO A O 1
ATOM 755 N N . ILE A 1 111 ? 42.935 10.375 21.022 1.00 12.71 108 ILE A N 1
ATOM 756 C CA . ILE A 1 111 ? 43.912 11.250 20.386 1.00 11.74 108 ILE A CA 1
ATOM 757 C C . ILE A 1 111 ? 43.885 12.575 21.146 1.00 13.08 108 ILE A C 1
ATOM 758 O O . ILE A 1 111 ? 42.838 13.237 21.219 1.00 16.03 108 ILE A O 1
ATOM 763 N N . THR A 1 112 ? 45.022 12.957 21.724 1.00 12.72 109 THR A N 1
ATOM 764 C CA A THR A 1 112 ? 45.028 14.110 22.616 0.58 13.69 109 THR A CA 1
ATOM 765 C CA B THR A 1 112 ? 45.134 14.101 22.640 0.42 13.65 109 THR A CA 1
ATOM 766 C C . THR A 1 112 ? 45.346 15.429 21.904 1.00 12.75 109 THR A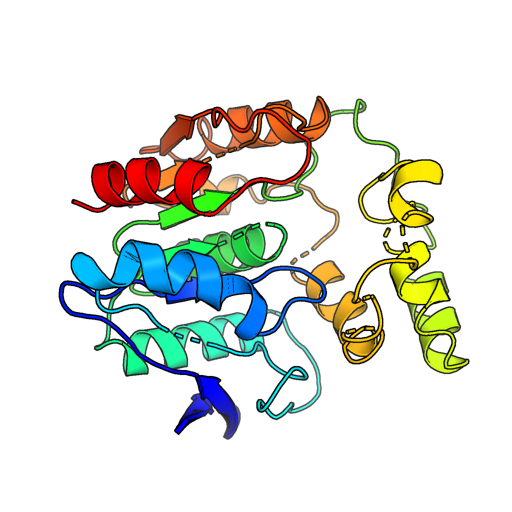 C 1
ATOM 767 O O . THR A 1 112 ? 44.852 16.478 22.308 1.00 13.11 109 THR A O 1
ATOM 774 N N . ARG A 1 113 ? 46.161 15.367 20.848 1.00 12.04 110 ARG A N 1
ATOM 775 C CA A ARG A 1 113 ? 46.448 16.502 19.968 0.51 12.28 110 ARG A CA 1
ATOM 776 C CA B ARG A 1 113 ? 46.395 16.501 19.958 0.49 12.38 110 ARG A CA 1
ATOM 777 C C . ARG A 1 113 ? 46.565 15.934 18.562 1.00 11.01 110 ARG A C 1
ATOM 778 O O . ARG A 1 113 ? 47.088 14.843 18.392 1.00 13.12 110 ARG A O 1
ATOM 793 N N . LEU A 1 114 ? 46.095 16.675 17.561 1.00 10.62 111 LEU A N 1
ATOM 794 C CA . LEU A 1 114 ? 46.083 16.149 16.195 1.00 11.34 111 LEU A CA 1
ATOM 795 C C . LEU A 1 114 ? 46.704 17.128 15.218 1.00 12.18 111 LEU A C 1
ATOM 796 O O . LEU A 1 114 ? 46.292 18.282 15.177 1.00 14.01 111 LEU A O 1
ATOM 801 N N . ALA A 1 115 ? 47.677 16.663 14.424 1.00 10.12 112 ALA A N 1
ATOM 802 C CA . ALA A 1 115 ? 48.245 17.458 13.348 1.00 9.96 112 ALA A CA 1
ATOM 803 C C . ALA A 1 115 ? 48.022 16.702 12.053 1.00 10.44 112 ALA A C 1
ATOM 804 O O . ALA A 1 115 ? 48.192 15.479 11.991 1.00 11.23 112 ALA A O 1
ATOM 806 N N . VAL A 1 116 ? 47.619 17.434 11.019 1.00 10.87 113 VAL A N 1
ATOM 807 C CA . VAL A 1 116 ? 47.371 16.828 9.712 1.00 10.63 113 VAL A CA 1
ATOM 808 C C . VAL A 1 116 ? 48.033 17.637 8.603 1.00 12.01 113 VAL A C 1
ATOM 809 O O . VAL A 1 116 ? 48.017 18.870 8.622 1.00 13.69 113 VAL A O 1
ATOM 813 N N . PHE A 1 117 ? 48.630 16.933 7.648 1.00 10.57 114 PHE A N 1
ATOM 814 C CA . PHE A 1 117 ? 49.282 17.578 6.518 1.00 11.75 114 PHE A CA 1
ATOM 815 C C . PHE A 1 117 ? 48.540 17.256 5.223 1.00 11.59 114 PHE A C 1
ATOM 816 O O . PHE A 1 117 ? 48.375 16.084 4.852 1.00 11.79 114 PHE A O 1
ATOM 824 N N . GLU A 1 118 ? 48.102 18.311 4.541 1.00 11.55 115 GLU A N 1
ATOM 825 C CA . GLU A 1 118 ? 47.470 18.197 3.218 1.00 12.92 115 GLU A CA 1
ATOM 826 C C . GLU A 1 118 ? 46.393 17.110 3.123 1.00 12.50 115 GLU A C 1
ATOM 827 O O . GLU A 1 118 ? 46.421 16.274 2.225 1.00 13.05 115 GLU A O 1
ATOM 833 N N . PRO A 1 119 ? 45.419 17.120 4.038 1.00 12.13 116 PRO A N 1
ATOM 834 C CA . PRO A 1 119 ? 44.284 16.205 3.865 1.00 12.81 116 PRO A CA 1
ATOM 835 C C . PRO A 1 119 ? 43.592 16.467 2.518 1.00 12.41 116 PRO A C 1
ATOM 836 O O . PRO A 1 119 ? 43.189 17.602 2.258 1.00 12.94 116 PRO A O 1
ATOM 840 N N . PRO A 1 120 ? 43.478 15.440 1.665 1.00 12.82 117 PRO A N 1
ATOM 841 C CA . PRO A 1 120 ? 43.062 15.693 0.275 1.00 10.62 117 PRO A CA 1
ATOM 842 C C . PRO A 1 120 ? 41.550 15.749 0.060 1.00 10.91 117 PRO A C 1
ATOM 843 O O . PRO A 1 120 ? 41.028 15.124 -0.871 1.00 11.90 117 PRO A O 1
ATOM 847 N N . TYR A 1 121 ? 40.846 16.464 0.925 1.00 10.33 118 TYR A N 1
ATOM 848 C CA . TYR A 1 121 ? 39.434 16.744 0.683 1.00 9.86 118 TYR A CA 1
ATOM 849 C C . TYR A 1 121 ? 39.351 17.823 -0.388 1.00 12.52 118 TYR A C 1
ATOM 850 O O . TYR A 1 121 ? 40.345 18.455 -0.723 1.00 13.23 118 TYR A O 1
ATOM 859 N N . ALA A 1 122 ? 38.155 18.022 -0.930 1.00 12.92 119 ALA A N 1
ATOM 860 C CA . ALA A 1 122 ? 37.926 19.036 -1.948 1.00 11.80 119 ALA A CA 1
ATOM 861 C C . ALA A 1 122 ? 36.806 19.951 -1.492 1.00 12.92 119 ALA A C 1
ATOM 862 O O . ALA A 1 122 ? 35.768 19.470 -1.032 1.00 15.11 119 ALA A O 1
ATOM 864 N N . VAL A 1 123 ? 36.997 21.263 -1.617 1.00 12.94 120 VAL A N 1
ATOM 865 C CA . VAL A 1 123 ? 35.953 22.207 -1.234 1.00 13.43 120 VAL A CA 1
ATOM 866 C C . VAL A 1 123 ? 35.559 23.188 -2.335 1.00 13.10 120 VAL A C 1
ATOM 867 O O . VAL A 1 123 ? 34.702 24.035 -2.118 1.00 16.28 120 VAL A O 1
ATOM 871 N N . ASP A 1 124 ? 36.186 23.086 -3.501 1.00 12.13 121 ASP A N 1
ATOM 872 C CA . ASP A 1 124 ? 35.905 24.030 -4.585 1.00 13.36 121 ASP A CA 1
ATOM 873 C C . ASP A 1 124 ? 36.327 23.462 -5.938 1.00 15.69 121 ASP A C 1
ATOM 874 O O . ASP A 1 124 ? 36.984 22.419 -6.012 1.00 14.73 121 ASP A O 1
ATOM 879 N N . ASP A 1 125 ? 35.959 24.163 -7.006 1.00 14.14 122 ASP A N 1
ATOM 880 C CA . ASP A 1 125 ? 36.193 23.676 -8.359 1.00 14.67 122 ASP A CA 1
ATOM 881 C C . ASP A 1 125 ? 37.641 23.782 -8.843 1.00 16.21 122 ASP A C 1
ATOM 882 O O . ASP A 1 125 ? 37.954 23.294 -9.928 1.00 17.84 122 ASP A O 1
ATOM 887 N N . SER A 1 126 ? 38.530 24.388 -8.060 1.00 15.48 123 SER A N 1
ATOM 888 C CA . SER A 1 126 ? 39.934 24.477 -8.483 1.00 17.00 123 SER A CA 1
ATOM 889 C C . SER A 1 126 ? 40.617 23.108 -8.478 1.00 17.29 123 SER A C 1
ATOM 890 O O . SER A 1 126 ? 41.687 22.947 -9.048 1.00 21.32 123 SER A O 1
ATOM 893 N N . ARG A 1 127 ? 39.998 22.127 -7.828 1.00 15.07 124 ARG A N 1
ATOM 894 C CA . ARG A 1 127 ? 40.453 20.746 -7.953 1.00 15.91 124 ARG A CA 1
ATOM 895 C C . ARG A 1 127 ? 39.841 20.131 -9.201 1.00 16.59 124 ARG A C 1
ATOM 896 O O . ARG A 1 127 ? 38.635 20.231 -9.409 1.00 18.30 124 ARG A O 1
ATOM 904 N N . PRO A 1 128 ? 40.664 19.483 -10.034 1.00 20.28 125 PRO A N 1
ATOM 905 C CA . PRO A 1 128 ? 40.125 18.802 -11.218 1.00 20.83 125 PRO A CA 1
ATOM 906 C C . PRO A 1 128 ? 39.073 17.762 -10.809 1.00 17.69 125 PRO A C 1
ATOM 907 O O . PRO A 1 128 ? 39.240 17.125 -9.785 1.00 17.45 125 PRO A O 1
ATOM 911 N N . PRO A 1 129 ? 37.990 17.610 -11.588 1.00 16.05 126 PRO A N 1
ATOM 912 C CA . PRO A 1 129 ? 37.018 16.569 -11.235 1.00 18.53 126 PRO A CA 1
ATOM 913 C C . PRO A 1 129 ? 37.638 15.175 -11.298 1.00 17.17 126 PRO A C 1
ATOM 914 O O . PRO A 1 129 ? 38.440 14.892 -12.189 1.00 21.22 126 PRO A O 1
ATOM 918 N N . VAL A 1 130 ? 37.294 14.330 -10.338 1.00 15.64 127 VAL A N 1
ATOM 919 C CA . VAL A 1 130 ? 37.706 12.935 -10.358 1.00 13.73 127 VAL A CA 1
ATOM 920 C C . VAL A 1 130 ? 36.779 12.228 -11.336 1.00 15.56 127 VAL A C 1
ATOM 921 O O . VAL A 1 130 ? 35.574 12.466 -11.316 1.00 17.28 127 VAL A O 1
ATOM 925 N N . PRO A 1 131 ? 37.331 11.388 -12.232 1.00 15.01 128 PRO A N 1
ATOM 926 C CA . PRO A 1 131 ? 36.443 10.746 -13.205 1.00 16.91 128 PRO A CA 1
ATOM 927 C C . PRO A 1 131 ? 35.341 9.961 -12.502 1.00 15.82 128 PRO A C 1
ATOM 928 O O . PRO A 1 131 ? 35.604 9.305 -11.505 1.00 16.48 128 PRO A O 1
ATOM 932 N N . PRO A 1 132 ? 34.105 10.016 -13.027 1.00 18.79 129 PRO A N 1
ATOM 933 C CA . PRO A 1 132 ? 33.019 9.258 -12.395 1.00 19.87 129 PRO A CA 1
ATOM 934 C C . PRO A 1 132 ? 33.275 7.748 -12.368 1.00 18.99 129 PRO A C 1
ATOM 935 O O . PRO A 1 132 ? 32.703 7.057 -11.529 1.00 25.71 129 PRO A O 1
ATOM 939 N N . ASP A 1 133 ? 34.126 7.255 -13.261 1.00 17.34 130 ASP A N 1
ATOM 940 C CA . ASP A 1 133 ? 34.438 5.825 -13.306 1.00 17.68 130 ASP A CA 1
ATOM 941 C C . ASP A 1 133 ? 35.727 5.472 -12.556 1.00 16.55 130 ASP A C 1
ATOM 942 O O . ASP A 1 133 ? 36.289 4.392 -12.742 1.00 16.11 130 ASP A O 1
ATOM 947 N N . TYR A 1 134 ? 36.180 6.376 -11.695 1.00 15.27 131 TYR A N 1
ATOM 948 C CA . TYR A 1 134 ? 37.448 6.176 -10.998 1.00 13.14 131 TYR A CA 1
ATOM 949 C C . TYR A 1 134 ? 37.559 4.812 -10.309 1.00 13.99 131 TYR A C 1
ATOM 950 O O . TYR A 1 134 ? 38.524 4.083 -10.519 1.00 13.51 131 TYR A O 1
ATOM 959 N N . GLN A 1 135 ? 36.575 4.450 -9.499 1.00 14.60 132 GLN A N 1
ATOM 960 C CA . GLN A 1 135 ? 36.644 3.193 -8.758 1.00 14.29 132 GLN A CA 1
ATOM 961 C C . GLN A 1 135 ? 36.706 1.992 -9.704 1.00 13.58 132 GLN A C 1
ATOM 962 O O . GLN A 1 135 ? 37.506 1.083 -9.517 1.00 15.23 132 GLN A O 1
ATOM 968 N N . THR A 1 136 ? 35.859 2.011 -10.724 1.00 13.07 133 THR A N 1
ATOM 969 C CA . THR A 1 136 ? 35.799 0.933 -11.696 1.00 15.23 133 THR A CA 1
ATOM 970 C C . THR A 1 136 ? 37.127 0.794 -12.444 1.00 14.10 133 THR A C 1
ATOM 971 O O . THR A 1 136 ? 37.629 -0.316 -12.639 1.00 14.62 133 THR A O 1
ATOM 975 N N . ARG A 1 137 ? 37.697 1.917 -12.866 1.00 13.15 134 ARG A N 1
ATOM 976 C CA . ARG A 1 137 ? 38.935 1.870 -13.637 1.00 11.54 134 ARG A CA 1
ATOM 977 C C . ARG A 1 137 ? 40.111 1.405 -12.779 1.00 11.52 134 ARG A C 1
ATOM 978 O O . ARG A 1 137 ? 40.924 0.590 -13.215 1.00 12.24 134 ARG A O 1
ATOM 986 N N . LEU A 1 138 ? 40.205 1.930 -11.560 1.00 11.96 135 LEU A N 1
ATOM 987 C CA . LEU A 1 138 ? 41.255 1.529 -10.647 1.00 11.36 135 LEU A CA 1
ATOM 988 C C . LEU A 1 138 ? 41.197 0.020 -10.398 1.00 13.03 135 LEU A C 1
ATOM 989 O O . LEU A 1 138 ? 42.216 -0.669 -10.444 1.00 12.24 135 LEU A O 1
ATOM 994 N N . ASP A 1 139 ? 39.995 -0.492 -10.139 1.00 13.23 136 ASP A N 1
ATOM 995 C CA . ASP A 1 139 ? 39.828 -1.923 -9.927 1.00 15.45 136 ASP A CA 1
ATOM 996 C C . ASP A 1 139 ? 4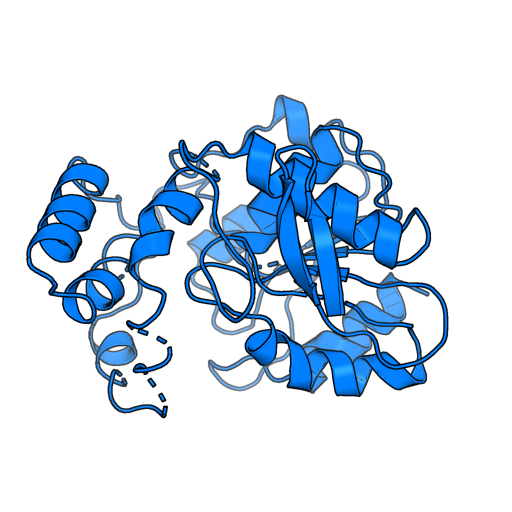0.257 -2.719 -11.152 1.00 12.84 136 ASP A C 1
ATOM 997 O O . ASP A 1 139 ? 40.887 -3.766 -11.033 1.00 14.09 136 ASP A O 1
ATOM 1002 N N . ALA A 1 140 ? 39.918 -2.214 -12.334 1.00 12.28 137 ALA A N 1
ATOM 1003 C CA . ALA A 1 140 ? 40.247 -2.917 -13.577 1.00 12.56 137 ALA A CA 1
ATOM 1004 C C . ALA A 1 140 ? 41.758 -3.002 -13.791 1.00 13.91 137 ALA A C 1
ATOM 1005 O O . ALA A 1 140 ? 42.292 -4.044 -14.188 1.00 14.64 137 ALA A O 1
ATOM 1007 N N . LEU A 1 141 ? 42.446 -1.901 -13.505 1.00 12.14 138 LEU A N 1
ATOM 1008 C CA . LEU A 1 141 ? 43.899 -1.870 -13.630 1.00 10.85 138 LEU A CA 1
ATOM 1009 C C . LEU A 1 141 ? 44.523 -2.876 -12.675 1.00 12.17 138 LEU A C 1
ATOM 1010 O O . LEU A 1 141 ? 45.413 -3.643 -13.054 1.00 12.90 138 LEU A O 1
ATOM 1015 N N . LEU A 1 142 ? 44.057 -2.872 -11.429 1.00 10.93 139 LEU A N 1
ATOM 1016 C CA . LEU A 1 142 ? 44.583 -3.792 -10.431 1.00 12.86 139 LEU A CA 1
ATOM 1017 C C . LEU A 1 142 ? 44.344 -5.255 -10.824 1.00 13.21 139 LEU A C 1
ATOM 1018 O O . LEU A 1 142 ? 45.223 -6.101 -10.622 1.00 13.62 139 LEU A O 1
ATOM 1023 N N . ALA A 1 143 ? 43.169 -5.549 -11.384 1.00 12.79 140 ALA A N 1
ATOM 1024 C CA . ALA A 1 143 ? 42.820 -6.921 -11.762 1.00 13.50 140 ALA A CA 1
ATOM 1025 C C . ALA A 1 143 ? 43.676 -7.459 -12.896 1.00 16.23 140 ALA A C 1
ATOM 1026 O O . ALA A 1 143 ? 43.784 -8.668 -13.071 1.00 18.21 140 ALA A O 1
ATOM 1028 N N . GLU A 1 144 ? 44.263 -6.553 -13.669 1.00 14.62 141 GLU A N 1
ATOM 1029 C CA . GLU A 1 144 ? 45.138 -6.916 -14.781 1.00 14.20 141 GLU A CA 1
ATOM 1030 C C . GLU A 1 144 ? 46.591 -6.955 -14.328 1.00 16.29 141 GLU A C 1
ATOM 1031 O O . GLU A 1 144 ? 47.479 -7.251 -15.124 1.00 19.30 141 GLU A O 1
ATOM 1037 N N . GLY A 1 145 ? 46.839 -6.632 -13.062 1.00 16.02 142 GLY A N 1
ATOM 1038 C CA . GLY A 1 145 ? 48.191 -6.620 -12.532 1.00 16.99 142 GLY A CA 1
ATOM 1039 C C . GLY A 1 145 ? 48.978 -5.404 -12.984 1.00 16.77 142 GLY A C 1
ATOM 1040 O O . GLY A 1 145 ? 50.205 -5.380 -12.885 1.00 16.79 142 GLY A O 1
ATOM 1041 N N . ARG A 1 146 ? 48.277 -4.388 -13.480 1.00 13.22 143 ARG A N 1
ATOM 1042 C CA . ARG A 1 146 ? 48.937 -3.171 -13.934 1.00 12.04 143 ARG A CA 1
ATOM 1043 C C . ARG A 1 146 ? 49.087 -2.234 -12.748 1.00 15.23 143 ARG A C 1
ATOM 1044 O O . ARG A 1 146 ? 48.426 -1.207 -12.660 1.00 14.13 143 ARG A O 1
ATOM 1052 N N . ARG A 1 147 ? 49.960 -2.612 -11.823 1.00 11.92 144 ARG A N 1
ATOM 1053 C CA A ARG A 1 147 ? 50.122 -1.887 -10.563 0.51 13.09 144 ARG A CA 1
ATOM 1054 C CA B ARG A 1 147 ? 50.073 -1.883 -10.569 0.49 12.71 144 ARG A CA 1
ATOM 1055 C C . ARG A 1 147 ? 50.703 -0.503 -10.759 1.00 13.91 144 ARG A C 1
ATOM 1056 O O . ARG A 1 147 ? 50.269 0.475 -10.131 1.00 13.40 144 ARG A O 1
ATOM 1071 N N . GLY A 1 148 ? 51.696 -0.412 -11.637 1.00 14.23 145 GLY A N 1
ATOM 1072 C CA . GLY A 1 148 ? 52.272 0.871 -11.977 1.00 13.02 145 GLY A CA 1
ATOM 1073 C C . GLY A 1 148 ? 51.226 1.791 -12.587 1.00 13.26 145 GLY A C 1
ATOM 1074 O O . GLY A 1 148 ? 51.125 2.965 -12.214 1.00 12.66 145 GLY A O 1
ATOM 1075 N N . ASP A 1 149 ? 50.424 1.253 -13.504 1.00 11.08 146 ASP A N 1
ATOM 1076 C CA . ASP A 1 149 ? 49.395 2.066 -14.138 1.00 10.64 146 ASP A CA 1
ATOM 1077 C C . ASP A 1 149 ? 48.328 2.485 -13.125 1.00 11.02 146 ASP A C 1
ATOM 1078 O O . ASP A 1 149 ? 47.774 3.576 -13.240 1.00 11.09 146 ASP A O 1
ATOM 1083 N N . ALA A 1 150 ? 48.048 1.632 -12.140 1.00 10.30 147 ALA A N 1
ATOM 1084 C CA . ALA A 1 150 ? 47.123 1.999 -11.063 1.00 10.54 147 ALA A CA 1
ATOM 1085 C C . ALA A 1 150 ? 47.654 3.175 -10.245 1.00 10.20 147 ALA A C 1
ATOM 1086 O O . ALA A 1 150 ? 46.916 4.103 -9.930 1.00 11.39 147 ALA A O 1
ATOM 1088 N N . VAL A 1 151 ? 48.942 3.152 -9.922 1.00 10.59 148 VAL A N 1
ATOM 1089 C CA . VAL A 1 151 ? 49.549 4.277 -9.216 1.00 10.95 148 VAL A CA 1
ATOM 1090 C C . VAL A 1 151 ? 49.488 5.549 -10.062 1.00 10.90 148 VAL A C 1
ATOM 1091 O O . VAL A 1 151 ? 49.126 6.607 -9.558 1.00 12.27 148 VAL A O 1
ATOM 1095 N N . THR A 1 152 ? 49.844 5.445 -11.341 1.00 10.61 149 THR A N 1
ATOM 1096 C CA . THR A 1 152 ? 49.790 6.590 -12.237 1.00 11.63 149 THR A CA 1
ATOM 1097 C C . THR A 1 152 ? 48.378 7.173 -12.314 1.00 11.04 149 THR A C 1
ATOM 1098 O O . THR A 1 152 ? 48.195 8.390 -12.298 1.00 12.19 149 THR A O 1
ATOM 1102 N N . TYR A 1 153 ? 47.387 6.291 -12.370 1.00 10.47 150 TYR A N 1
ATOM 1103 C CA . TYR A 1 153 ? 45.992 6.693 -12.456 1.00 10.59 150 TYR A CA 1
ATOM 1104 C C . TYR A 1 153 ? 45.564 7.392 -11.170 1.00 10.95 150 TYR A C 1
ATOM 1105 O O . TYR A 1 153 ? 44.949 8.453 -11.211 1.00 11.64 150 TYR A O 1
ATOM 1114 N N . PHE A 1 154 ? 45.889 6.791 -10.028 1.00 10.25 151 PHE A N 1
ATOM 1115 C CA . PHE A 1 154 ? 45.612 7.443 -8.748 1.00 9.71 151 PHE A CA 1
ATOM 1116 C C . PHE A 1 154 ? 46.223 8.851 -8.701 1.00 11.12 151 PHE A C 1
ATOM 1117 O O . PHE A 1 154 ? 45.553 9.826 -8.348 1.00 11.74 151 PHE A O 1
ATOM 1138 N N . THR A 1 156 ? 47.336 10.929 -11.151 1.00 11.38 153 THR A N 1
ATOM 1139 C CA . THR A 1 156 ? 46.857 11.886 -12.142 1.00 11.81 153 THR A CA 1
ATOM 1140 C C . THR A 1 156 ? 45.367 12.171 -12.051 1.00 15.58 153 THR A C 1
ATOM 1141 O O . THR A 1 156 ? 44.948 13.324 -12.181 1.00 21.43 153 THR A O 1
ATOM 1145 N N . GLU A 1 157 ? 44.566 11.131 -11.850 1.00 12.28 154 GLU A N 1
ATOM 1146 C CA . GLU A 1 157 ? 43.118 11.283 -11.861 1.00 13.55 154 GLU A CA 1
ATOM 1147 C C . GLU A 1 157 ? 42.517 11.312 -10.461 1.00 14.68 154 GLU A C 1
ATOM 1148 O O . GLU A 1 157 ? 41.488 11.941 -10.243 1.00 18.04 154 GLU A O 1
ATOM 1154 N N . GLY A 1 158 ? 43.161 10.640 -9.514 1.00 12.42 155 GLY A N 1
ATOM 1155 C CA . GLY A 1 158 ? 42.662 10.624 -8.150 1.00 16.19 155 GLY A CA 1
ATOM 1156 C C . GLY A 1 158 ? 42.987 11.910 -7.425 1.00 15.80 155 GLY A C 1
ATOM 1157 O O . GLY A 1 158 ? 42.113 12.513 -6.793 1.00 16.46 155 GLY A O 1
ATOM 1158 N N . VAL A 1 159 ? 44.242 12.337 -7.503 1.00 12.43 156 VAL A N 1
ATOM 1159 C CA . VAL A 1 159 ? 44.656 13.536 -6.773 1.00 14.20 156 VAL A CA 1
ATOM 1160 C C . VAL A 1 159 ? 45.252 14.665 -7.637 1.00 16.01 156 VAL A C 1
ATOM 1161 O O . VAL A 1 159 ? 45.856 15.597 -7.112 1.00 17.99 156 VAL A O 1
ATOM 1165 N N . GLY A 1 160 ? 45.078 14.581 -8.955 1.00 14.01 157 GLY A N 1
ATOM 1166 C CA . GLY A 1 160 ? 45.321 15.723 -9.829 1.00 17.93 157 GLY A CA 1
ATOM 1167 C C . GLY A 1 160 ? 46.761 16.164 -10.037 1.00 14.14 157 GLY A C 1
ATOM 1168 O O . GLY A 1 160 ? 47.010 17.340 -10.298 1.00 19.47 157 GLY A O 1
ATOM 1169 N N . VAL A 1 161 ? 47.710 15.241 -9.928 1.00 13.54 158 VAL A N 1
ATOM 1170 C CA . VAL A 1 161 ? 49.118 15.567 -10.130 1.00 15.02 158 VAL A CA 1
ATOM 1171 C C . VAL A 1 161 ? 49.385 15.626 -11.631 1.00 14.95 158 VAL A C 1
ATOM 1172 O O . VAL A 1 161 ? 48.924 14.761 -12.374 1.00 15.1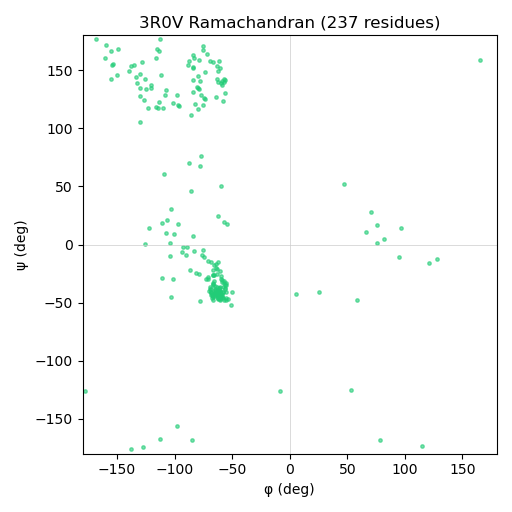8 158 VAL A O 1
ATOM 1176 N N . PRO A 1 162 ? 50.097 16.663 -12.100 1.00 16.75 159 PRO A N 1
ATOM 1177 C CA . PRO A 1 162 ? 50.386 16.747 -13.542 1.00 16.63 159 PRO A CA 1
ATOM 1178 C C . PRO A 1 162 ? 51.237 15.585 -14.056 1.00 15.31 159 PRO A C 1
ATOM 1179 O O . PRO A 1 162 ? 52.051 15.033 -13.311 1.00 16.28 159 PRO A O 1
ATOM 1183 N N . PRO A 1 163 ? 51.048 15.201 -15.328 1.00 14.10 160 PRO A N 1
ATOM 1184 C CA . PRO A 1 163 ? 51.748 14.037 -15.893 1.00 14.10 160 PRO A CA 1
ATOM 1185 C C . PRO A 1 163 ? 53.276 14.096 -15.792 1.00 14.38 160 PRO A C 1
ATOM 1186 O O . PRO A 1 163 ? 53.903 13.050 -15.615 1.00 14.71 160 PRO A O 1
ATOM 1190 N N . ASP A 1 164 ? 53.863 15.286 -15.908 1.00 17.27 161 ASP A N 1
ATOM 1191 C CA . ASP A 1 164 ? 55.316 15.398 -15.812 1.00 17.52 161 ASP A CA 1
ATOM 1192 C C . ASP A 1 164 ? 55.856 14.978 -14.446 1.00 17.10 161 ASP A C 1
ATOM 1193 O O . ASP A 1 164 ? 56.858 14.280 -14.369 1.00 18.59 161 ASP A O 1
ATOM 1198 N N . LEU A 1 165 ? 55.185 15.383 -13.371 1.00 15.42 162 LEU A N 1
ATOM 1199 C CA . LEU A 1 165 ? 55.652 15.015 -12.035 1.00 14.13 162 LEU A CA 1
ATOM 1200 C C . LEU A 1 165 ? 55.464 13.527 -11.793 1.00 16.26 162 LEU A C 1
ATOM 1201 O O . LEU A 1 165 ? 56.309 12.889 -11.170 1.00 16.56 162 LEU A O 1
ATOM 1206 N N . VAL A 1 166 ? 54.373 12.965 -12.314 1.00 14.33 163 VAL A N 1
ATOM 1207 C CA . VAL A 1 166 ? 54.116 11.550 -12.102 1.00 15.70 163 VAL A CA 1
ATOM 1208 C C . VAL A 1 166 ? 55.141 10.709 -12.855 1.00 14.71 163 VAL A C 1
ATOM 1209 O O . VAL A 1 166 ? 55.652 9.718 -12.337 1.00 15.82 163 VAL A O 1
ATOM 1213 N N . ALA A 1 167 ? 55.467 11.125 -14.074 1.00 14.47 164 ALA A N 1
ATOM 1214 C CA . ALA A 1 167 ? 56.467 10.405 -14.844 1.00 14.73 164 ALA A CA 1
ATOM 1215 C C . ALA A 1 167 ? 57.816 10.433 -14.128 1.00 15.41 164 ALA A C 1
ATOM 1216 O O . ALA A 1 167 ? 58.556 9.455 -14.152 1.00 19.66 164 ALA A O 1
ATOM 1218 N N . GLN A 1 168 ? 58.135 11.554 -13.492 1.00 14.65 165 GLN A N 1
ATOM 1219 C CA A GLN A 1 168 ? 59.367 11.663 -12.717 0.52 19.82 165 GLN A CA 1
ATOM 1220 C CA B GLN A 1 168 ? 59.370 11.659 -12.723 0.48 19.77 165 GLN A CA 1
ATOM 1221 C C . GLN A 1 168 ? 59.363 10.711 -11.517 1.00 19.09 165 GLN A C 1
ATOM 1222 O O . GLN A 1 168 ? 60.371 10.067 -11.228 1.00 21.00 165 GLN A O 1
ATOM 1241 N N . GLN A 1 170 ? 57.993 7.891 -11.365 1.00 18.60 167 GLN A N 1
ATOM 1242 C CA A GLN A 1 170 ? 58.188 6.550 -11.903 0.61 19.26 167 GLN A CA 1
ATOM 1243 C CA B GLN A 1 170 ? 58.185 6.542 -11.878 0.39 19.48 167 GLN A CA 1
ATOM 1244 C C . GLN A 1 170 ? 59.667 6.214 -12.056 1.00 24.46 167 GLN A C 1
ATOM 1245 O O . GLN A 1 170 ? 60.048 5.044 -12.119 1.00 26.43 167 GLN A O 1
ATOM 1256 N N . GLN A 1 171 ? 60.495 7.250 -12.126 1.00 29.16 168 GLN A N 1
ATOM 1257 C CA . GLN A 1 171 ? 61.933 7.076 -12.279 1.00 34.64 168 GLN A CA 1
ATOM 1258 C C . GLN A 1 171 ? 62.637 6.999 -10.926 1.00 33.26 168 GLN A C 1
ATOM 1259 O O . GLN A 1 171 ? 63.823 6.686 -10.859 1.00 38.59 168 GLN A O 1
ATOM 1265 N N . ALA A 1 172 ? 61.907 7.286 -9.853 1.00 29.13 169 ALA A N 1
ATOM 1266 C CA . ALA A 1 172 ? 62.505 7.361 -8.522 1.00 26.71 169 ALA A CA 1
ATOM 1267 C C . ALA A 1 172 ? 62.540 6.008 -7.815 1.00 27.71 169 ALA A C 1
ATOM 1268 O O . ALA A 1 172 ? 61.768 5.106 -8.144 1.00 23.89 169 ALA A O 1
ATOM 1270 N N . PRO A 1 173 ? 63.444 5.865 -6.836 1.00 23.67 170 PRO A N 1
ATOM 1271 C CA . PRO A 1 173 ? 63.515 4.635 -6.041 1.00 22.07 170 PRO A CA 1
ATOM 1272 C C . PRO A 1 173 ? 62.220 4.313 -5.290 1.00 19.72 170 PRO A C 1
ATOM 1273 O O . PRO A 1 173 ? 62.014 3.153 -4.950 1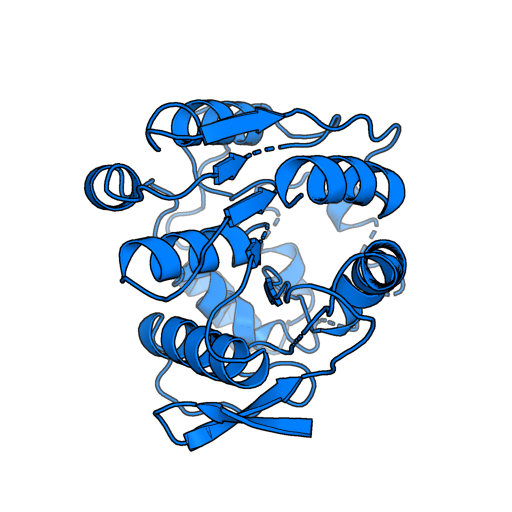.00 23.77 170 PRO A O 1
ATOM 1285 N N . TRP A 1 175 ? 59.228 4.185 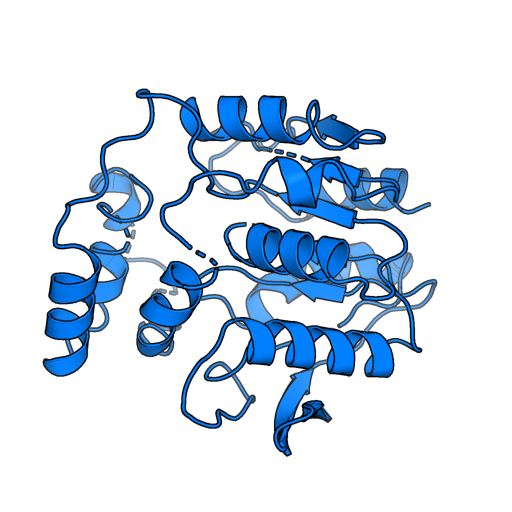-6.432 1.00 17.76 172 TRP A N 1
ATOM 1286 C CA . TRP A 1 175 ? 58.156 3.648 -7.262 1.00 16.46 172 TRP A CA 1
ATOM 1287 C C . TRP A 1 175 ? 57.847 2.161 -7.031 1.00 17.39 172 TRP A C 1
ATOM 1288 O O . TRP A 1 175 ? 56.682 1.804 -6.880 1.00 15.01 172 TRP A O 1
ATOM 1299 N N . PRO A 1 176 ? 58.872 1.285 -6.999 1.00 16.33 173 PRO A N 1
ATOM 1300 C CA . PRO A 1 176 ? 58.535 -0.127 -6.762 1.00 16.58 173 PRO A CA 1
ATOM 1301 C C . PRO A 1 176 ? 57.781 -0.365 -5.445 1.00 15.01 173 PRO A C 1
ATOM 1302 O O . PRO A 1 176 ? 56.875 -1.206 -5.418 1.00 15.06 173 PRO A O 1
ATOM 1306 N N . GLY A 1 177 ? 58.124 0.375 -4.392 1.00 14.65 174 GLY A N 1
ATOM 1307 C CA . GLY A 1 177 ? 57.427 0.246 -3.123 1.00 16.17 174 GLY A CA 1
ATOM 1308 C C . GLY A 1 177 ? 55.962 0.627 -3.243 1.00 14.26 174 GLY A C 1
ATOM 1309 O O . GLY A 1 177 ? 55.097 0.022 -2.614 1.00 15.88 174 GLY A O 1
ATOM 1318 N N . GLU A 1 179 ? 54.158 0.493 -6.113 1.00 13.24 176 GLU A N 1
ATOM 1319 C CA . GLU A 1 179 ? 53.527 -0.578 -6.871 1.00 11.67 176 GLU A CA 1
ATOM 1320 C C . GLU A 1 179 ? 53.194 -1.761 -5.970 1.00 12.05 176 GLU A C 1
ATOM 1321 O O . GLU A 1 179 ? 52.125 -2.369 -6.098 1.00 13.72 176 GLU A O 1
ATOM 1327 N N . ALA A 1 180 ? 54.108 -2.090 -5.062 1.00 12.98 177 ALA A N 1
ATOM 1328 C CA . ALA A 1 180 ? 53.904 -3.243 -4.187 1.00 13.54 177 ALA A CA 1
ATOM 1329 C C . ALA A 1 180 ? 52.638 -3.136 -3.339 1.00 14.58 177 ALA A C 1
ATOM 1330 O O . ALA A 1 180 ? 52.021 -4.151 -3.002 1.00 15.58 177 ALA A O 1
ATOM 1332 N N . VAL A 1 181 ? 52.245 -1.915 -2.989 1.00 12.11 178 VAL A N 1
ATOM 1333 C CA . VAL A 1 181 ? 51.052 -1.729 -2.165 1.00 13.09 178 VAL A CA 1
ATOM 1334 C C . VAL A 1 181 ? 49.900 -1.080 -2.934 1.00 11.67 178 VAL A C 1
ATOM 1335 O O . VAL A 1 181 ? 48.945 -0.599 -2.328 1.00 12.95 178 VAL A O 1
ATOM 1339 N N . ALA A 1 182 ? 49.958 -1.116 -4.264 1.00 11.66 179 ALA A N 1
ATOM 1340 C CA . ALA A 1 182 ? 48.895 -0.519 -5.072 1.00 12.15 179 ALA A CA 1
ATOM 1341 C C . ALA A 1 182 ? 47.518 -1.135 -4.820 1.00 10.91 179 ALA A C 1
ATOM 1342 O O . ALA A 1 182 ? 46.490 -0.476 -5.014 1.00 11.15 179 ALA A O 1
ATOM 1344 N N . HIS A 1 183 ? 47.478 -2.396 -4.390 1.00 10.48 180 HIS A N 1
ATOM 1345 C CA . HIS A 1 183 ? 46.190 -3.033 -4.106 1.00 10.64 180 HIS A CA 1
ATOM 1346 C C . HIS A 1 183 ? 45.429 -2.318 -2.969 1.00 12.96 180 HIS A C 1
ATOM 1347 O O . HIS A 1 183 ? 44.236 -2.559 -2.784 1.00 12.98 180 HIS A O 1
ATOM 1354 N N . THR A 1 184 ? 46.115 -1.465 -2.193 1.00 9.49 181 THR A N 1
ATOM 1355 C CA . THR A 1 184 ? 45.438 -0.711 -1.123 1.00 11.04 181 THR A CA 1
ATOM 1356 C C . THR A 1 184 ? 44.862 0.638 -1.569 1.00 11.40 181 THR A C 1
ATOM 1357 O O . THR A 1 184 ? 44.237 1.339 -0.779 1.00 11.37 181 THR A O 1
ATOM 1361 N N . LEU A 1 185 ? 45.068 1.012 -2.827 1.00 10.68 182 LEU A N 1
ATOM 1362 C CA . LEU A 1 185 ? 44.511 2.274 -3.298 1.00 9.92 182 LEU A CA 1
ATOM 1363 C C . LEU A 1 185 ? 42.988 2.377 -3.107 1.00 11.40 182 LEU A C 1
ATOM 1364 O O . LEU A 1 185 ? 42.488 3.450 -2.763 1.00 11.75 182 LEU A O 1
ATOM 1369 N N . PRO A 1 186 ? 42.243 1.273 -3.322 1.00 10.89 183 PRO A N 1
ATOM 1370 C CA . PRO A 1 186 ? 40.805 1.361 -3.042 1.00 11.78 183 PRO A CA 1
ATOM 1371 C C . PRO A 1 186 ? 40.508 1.627 -1.566 1.00 9.97 183 PRO A C 1
ATOM 1372 O O . PRO A 1 186 ? 39.454 2.165 -1.253 1.00 12.95 183 PRO A O 1
ATOM 1376 N N . TYR A 1 187 ? 41.411 1.243 -0.671 1.00 10.77 184 TYR A N 1
ATOM 1377 C CA . TYR A 1 187 ? 41.209 1.500 0.754 1.00 12.29 184 TYR A CA 1
ATOM 1378 C C . TYR A 1 187 ? 41.249 2.998 1.021 1.00 12.53 184 TYR A C 1
ATOM 1379 O O . TYR A 1 187 ? 40.403 3.534 1.742 1.00 11.79 184 TYR A O 1
ATOM 1388 N N . ASP A 1 188 ? 42.231 3.680 0.440 1.00 11.09 185 ASP A N 1
ATOM 1389 C CA . ASP A 1 188 ? 42.314 5.122 0.618 1.00 11.48 185 ASP A CA 1
ATOM 1390 C C . ASP A 1 188 ? 41.145 5.840 -0.046 1.00 11.74 185 ASP A C 1
ATOM 1391 O O . ASP A 1 188 ? 40.660 6.850 0.469 1.00 13.27 185 ASP A O 1
ATOM 1396 N N . HIS A 1 189 ? 40.664 5.314 -1.170 1.00 11.30 186 HIS A N 1
ATOM 1397 C CA . HIS A 1 189 ? 39.472 5.894 -1.771 1.00 11.21 186 HIS A CA 1
ATOM 1398 C C . HIS A 1 189 ? 38.285 5.797 -0.799 1.00 12.13 186 HIS A C 1
ATOM 1399 O O . HIS A 1 189 ? 37.537 6.762 -0.612 1.00 12.31 186 HIS A O 1
ATOM 1406 N N . ALA A 1 190 ? 38.138 4.648 -0.145 1.00 11.04 187 ALA A N 1
ATOM 1407 C CA . ALA A 1 190 ? 37.064 4.481 0.831 1.00 11.92 187 ALA A CA 1
ATOM 1408 C C . ALA A 1 190 ? 37.189 5.431 2.031 1.00 10.71 187 ALA A C 1
ATOM 1409 O O . ALA A 1 190 ? 36.194 5.995 2.492 1.00 12.30 187 ALA A O 1
ATOM 1411 N N . VAL A 1 191 ? 38.408 5.599 2.538 1.00 10.01 188 VAL A N 1
ATOM 1412 C CA . VAL A 1 191 ? 38.653 6.525 3.639 1.00 11.61 188 VAL A CA 1
ATOM 1413 C C . VAL A 1 191 ? 38.185 7.935 3.257 1.00 12.13 188 VAL A C 1
ATOM 1414 O O . VAL A 1 191 ? 37.517 8.619 4.039 1.00 11.43 188 VAL A O 1
ATOM 1426 N N . GLY A 1 193 ? 36.073 8.871 0.917 1.00 13.77 190 GLY A N 1
ATOM 1427 C CA . GLY A 1 193 ? 34.705 8.990 0.433 1.00 14.64 190 GLY A CA 1
ATOM 1428 C C . GLY A 1 193 ? 34.713 9.579 -0.963 1.00 14.72 190 GLY A C 1
ATOM 1429 O O . GLY A 1 193 ? 35.398 9.059 -1.842 1.00 16.96 190 GLY A O 1
ATOM 1430 N N . ASP A 1 194 ? 33.970 10.664 -1.174 1.00 13.54 191 ASP A N 1
ATOM 1431 C CA . ASP A 1 194 ? 33.999 11.367 -2.462 1.00 13.57 191 ASP A CA 1
ATOM 1432 C C . ASP A 1 194 ? 34.770 12.687 -2.352 1.00 12.77 191 ASP A C 1
ATOM 1433 O O . ASP A 1 194 ? 34.599 13.609 -3.167 1.00 13.64 191 ASP A O 1
ATOM 1438 N N . ASN A 1 195 ? 35.612 12.750 -1.329 1.00 13.55 192 ASN A N 1
ATOM 1439 C CA . ASN A 1 195 ? 36.455 13.903 -1.022 1.00 12.68 192 ASN A CA 1
ATOM 1440 C C . ASN A 1 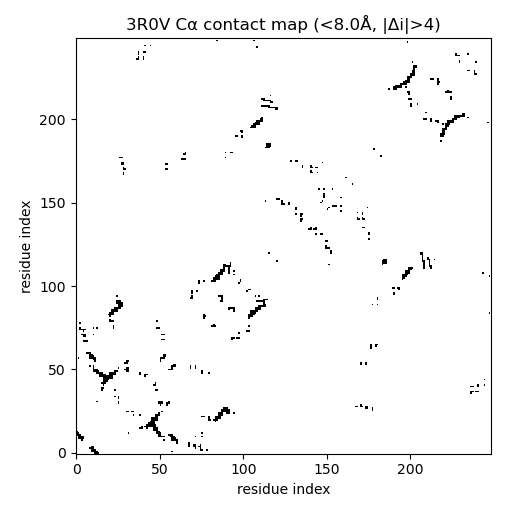195 ? 35.739 15.081 -0.398 1.00 13.23 192 ASN A C 1
ATOM 1441 O O . ASN A 1 195 ? 36.359 16.096 -0.126 1.00 15.15 192 ASN A O 1
ATOM 1446 N N . THR A 1 196 ? 34.443 14.958 -0.160 1.00 11.76 193 THR A N 1
ATOM 1447 C CA . THR A 1 196 ? 33.765 16.020 0.556 1.00 12.93 193 THR A CA 1
ATOM 1448 C C . THR A 1 196 ? 34.009 15.904 2.066 1.00 11.56 193 THR A C 1
ATOM 1449 O O . THR A 1 196 ? 34.135 14.799 2.619 1.00 11.88 193 THR A O 1
ATOM 1453 N N . ILE A 1 197 ? 34.108 17.048 2.729 1.00 12.22 194 ILE A N 1
ATOM 1454 C CA . ILE A 1 197 ? 34.361 17.044 4.166 1.00 12.51 194 ILE A CA 1
ATOM 1455 C C . ILE A 1 197 ? 33.100 16.704 4.961 1.00 12.02 194 ILE A C 1
ATOM 1456 O O . ILE A 1 197 ? 32.055 17.309 4.748 1.00 13.13 194 ILE A O 1
ATOM 1461 N N . PRO A 1 198 ? 33.195 15.730 5.883 1.00 12.05 195 PRO A N 1
ATOM 1462 C CA . PRO A 1 198 ? 32.070 15.493 6.802 1.00 12.44 195 PRO A CA 1
ATOM 1463 C C . PRO A 1 198 ? 32.053 16.560 7.893 1.00 13.81 195 PRO A C 1
ATOM 1464 O O . PRO A 1 198 ? 32.467 16.341 9.032 1.00 14.70 195 PRO A O 1
ATOM 1468 N N . THR A 1 199 ? 31.588 17.740 7.507 1.00 12.81 196 THR A N 1
ATOM 1469 C CA . THR A 1 199 ? 31.651 18.927 8.343 1.00 13.14 196 THR A CA 1
ATOM 1470 C C . THR A 1 199 ? 31.050 18.752 9.732 1.00 14.81 196 THR A C 1
ATOM 1471 O O . THR A 1 199 ? 31.664 19.152 10.728 1.00 15.75 196 THR A O 1
ATOM 1475 N N . ALA A 1 200 ? 29.858 18.162 9.795 1.00 17.85 197 ALA A N 1
ATOM 1476 C CA . ALA A 1 200 ? 29.174 17.948 11.068 1.00 23.39 197 ALA A CA 1
ATOM 1477 C C . ALA A 1 200 ? 30.065 17.175 12.030 1.00 18.64 1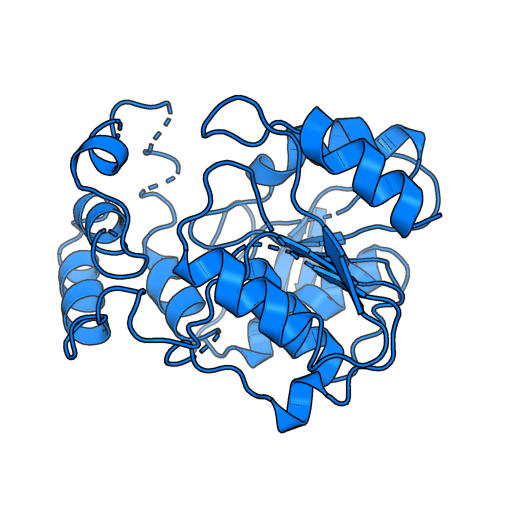97 ALA A C 1
ATOM 1478 O O . ALA A 1 200 ? 30.206 17.550 13.200 1.00 23.65 197 ALA A O 1
ATOM 1480 N N . ARG A 1 201 ? 30.680 16.107 11.536 1.00 15.82 198 ARG A N 1
ATOM 1481 C CA . ARG A 1 201 ? 31.555 15.290 12.372 1.00 14.85 198 ARG A CA 1
ATOM 1482 C C . ARG A 1 201 ? 32.826 16.009 12.788 1.00 15.24 198 ARG A C 1
ATOM 1483 O O . ARG A 1 201 ? 33.222 15.967 13.954 1.00 18.37 198 ARG A O 1
ATOM 1491 N N . PHE A 1 202 ? 33.482 16.671 11.841 1.00 13.57 199 PHE A N 1
ATOM 1492 C CA . PHE A 1 202 ? 34.746 17.308 12.158 1.00 14.04 199 PHE A CA 1
ATOM 1493 C C . PHE A 1 202 ? 34.559 18.532 13.055 1.00 12.87 199 PHE A C 1
ATOM 1494 O O . PHE A 1 202 ? 35.435 18.845 13.858 1.00 14.61 199 PHE A O 1
ATOM 1502 N N . ALA A 1 203 ? 33.419 19.205 12.948 1.00 15.87 200 ALA A N 1
ATOM 1503 C CA . ALA A 1 203 ? 33.143 20.325 13.851 1.00 18.25 200 ALA A CA 1
ATOM 1504 C C . ALA A 1 203 ? 33.031 19.864 15.307 1.00 18.98 200 ALA A C 1
ATOM 1505 O O . ALA A 1 203 ? 33.144 20.679 16.222 1.00 21.41 200 ALA A O 1
ATOM 1507 N N . SER A 1 204 ? 32.850 18.560 15.508 1.00 16.01 201 SER A N 1
ATOM 1508 C CA A SER A 1 204 ? 32.693 18.020 16.855 0.46 20.08 201 SER A CA 1
ATOM 1509 C CA B SER A 1 204 ? 32.685 17.981 16.842 0.54 20.37 201 SER A CA 1
ATOM 1510 C C . SER A 1 204 ? 34.019 17.593 17.485 1.00 19.66 201 SER A C 1
ATOM 1511 O O . SER A 1 204 ? 34.064 17.172 18.649 1.00 22.16 201 SER A O 1
ATOM 1516 N N . ILE A 1 205 ? 35.105 17.721 16.727 1.00 15.82 202 ILE A N 1
ATOM 1517 C CA . ILE A 1 205 ? 36.424 17.444 17.253 1.00 15.80 202 ILE A CA 1
ATOM 1518 C C . ILE A 1 205 ? 36.824 18.615 18.140 1.00 19.03 202 ILE A C 1
ATOM 1519 O O . ILE A 1 205 ? 36.907 19.754 17.685 1.00 21.20 202 ILE A O 1
ATOM 1524 N N . SER A 1 206 ? 37.078 18.333 19.408 1.00 16.80 203 SER A N 1
ATOM 1525 C CA . SER A 1 206 ? 37.336 19.397 20.364 1.00 17.56 203 SER A CA 1
ATOM 1526 C C . SER A 1 206 ? 38.810 19.555 20.729 1.00 22.17 203 SER A C 1
ATOM 1527 O O . SER A 1 206 ? 39.187 20.532 21.376 1.00 30.20 203 SER A O 1
ATOM 1530 N N . ILE A 1 207 ? 39.652 18.614 20.316 1.00 16.13 204 ILE A N 1
ATOM 1531 C CA . ILE A 1 207 ? 41.049 18.662 20.736 1.00 17.63 204 ILE A CA 1
ATOM 1532 C C . ILE A 1 207 ? 41.868 19.671 19.928 1.00 12.57 204 ILE A C 1
ATOM 1533 O O . ILE A 1 207 ? 41.485 20.043 18.812 1.00 17.40 204 ILE A O 1
ATOM 1538 N N . PRO A 1 208 ? 43.004 20.114 20.494 1.00 13.76 205 PRO A N 1
ATOM 1539 C CA . PRO A 1 208 ? 43.897 21.015 19.758 1.00 13.56 205 PRO A CA 1
ATOM 1540 C C . PRO A 1 208 ? 44.297 20.370 18.433 1.00 13.21 205 PRO A C 1
ATOM 1541 O O . PRO A 1 208 ? 44.738 19.222 18.407 1.00 13.21 205 PRO A O 1
ATOM 1545 N N . THR A 1 209 ? 44.152 21.125 17.350 1.00 12.71 206 THR A N 1
ATOM 1546 C CA . THR A 1 209 ? 44.404 20.599 16.016 1.00 12.24 206 THR A CA 1
ATOM 1547 C C . THR A 1 209 ? 45.254 21.570 15.207 1.00 12.62 206 THR A C 1
ATOM 1548 O O . THR A 1 209 ? 45.133 22.791 15.331 1.00 15.20 206 THR A O 1
ATOM 1552 N N . LEU A 1 210 ? 46.129 21.003 14.387 1.00 11.32 207 LEU A N 1
ATOM 1553 C CA . LEU A 1 210 ? 47.001 21.766 13.501 1.00 12.26 207 LEU A CA 1
ATOM 1554 C C . LEU A 1 210 ? 46.832 21.247 12.081 1.00 10.98 207 LEU A C 1
ATOM 1555 O O . LEU A 1 210 ? 46.969 20.053 11.843 1.00 12.50 207 LEU A O 1
ATOM 1560 N N . VAL A 1 211 ? 46.501 22.141 11.154 1.00 11.28 208 VAL A N 1
ATOM 1561 C CA . VAL A 1 211 ? 46.314 21.768 9.762 1.00 11.95 208 VAL A CA 1
ATOM 1562 C C . VAL A 1 211 ? 47.424 22.426 8.963 1.00 12.95 208 VAL A C 1
ATOM 1563 O O . VAL A 1 211 ? 47.600 23.643 9.036 1.00 13.45 208 VAL A O 1
ATOM 1575 N N . ASP A 1 213 ? 49.758 22.859 5.257 1.00 13.24 210 ASP A N 1
ATOM 1576 C CA . ASP A 1 213 ? 50.033 22.620 3.850 1.00 14.50 210 ASP A CA 1
ATOM 1577 C C . ASP A 1 213 ? 51.441 23.095 3.547 1.00 14.59 210 ASP A C 1
ATOM 1578 O O . ASP A 1 213 ? 52.135 23.595 4.436 1.00 15.76 210 ASP A O 1
ATOM 1583 N N . GLY A 1 214 ? 51.875 22.882 2.314 1.00 21.65 211 GLY A N 1
ATOM 1584 C CA . GLY A 1 214 ? 53.248 23.150 1.930 1.00 23.30 211 GLY A CA 1
ATOM 1585 C C . GLY A 1 214 ? 53.328 24.259 0.903 1.00 19.14 211 GLY A C 1
ATOM 1586 O O . GLY A 1 214 ? 52.317 24.677 0.328 1.00 18.35 211 GLY A O 1
ATOM 1587 N N . GLY A 1 215 ? 54.538 24.740 0.669 1.00 15.45 212 GLY A N 1
ATOM 1588 C CA . GLY A 1 215 ? 54.750 25.840 -0.251 1.00 16.95 212 GLY A CA 1
ATOM 1589 C C . GLY A 1 215 ? 54.435 25.548 -1.709 1.00 15.89 212 GLY A C 1
ATOM 1590 O O . GLY A 1 215 ? 54.313 26.486 -2.497 1.00 20.49 212 GLY A O 1
ATOM 1591 N N . ALA A 1 216 ? 54.340 24.274 -2.080 1.00 14.29 213 ALA A N 1
ATOM 1592 C CA . ALA A 1 216 ? 54.004 23.877 -3.446 1.00 13.25 213 ALA A CA 1
ATOM 1593 C C . ALA A 1 216 ? 52.589 23.314 -3.563 1.00 15.87 213 ALA A C 1
ATOM 1594 O O . ALA A 1 216 ? 52.221 22.777 -4.604 1.00 18.52 213 ALA A O 1
ATOM 1596 N N . SER A 1 217 ? 51.790 23.432 -2.506 1.00 15.49 214 SER A N 1
ATOM 1597 C CA . SER A 1 217 ? 50.440 22.886 -2.550 1.00 17.49 214 SER A CA 1
ATOM 1598 C C . SER A 1 217 ? 49.620 23.495 -3.677 1.00 15.02 214 SER A C 1
ATOM 1599 O O . SER A 1 217 ? 49.692 24.693 -3.940 1.00 16.02 214 SER A O 1
ATOM 1602 N N . PRO A 1 218 ? 48.816 22.667 -4.343 1.00 13.77 215 PRO A N 1
ATOM 1603 C CA . PRO A 1 218 ? 47.879 23.269 -5.295 1.00 14.49 215 PRO A CA 1
ATOM 1604 C C . PRO A 1 218 ? 46.836 24.120 -4.574 1.00 13.59 215 PRO A C 1
ATOM 1605 O O . PRO A 1 218 ? 46.614 23.947 -3.367 1.00 13.12 215 PRO A O 1
ATOM 1609 N N . ALA A 1 219 ? 46.237 25.067 -5.289 1.00 11.23 216 ALA A N 1
ATOM 1610 C CA . ALA A 1 219 ? 45.227 25.935 -4.701 1.00 10.31 216 ALA A CA 1
ATOM 1611 C C . ALA A 1 219 ? 44.153 25.141 -3.965 1.00 11.74 216 ALA A C 1
ATOM 1612 O O . ALA A 1 219 ? 43.700 25.528 -2.885 1.00 12.06 216 ALA A O 1
ATOM 1614 N N . TRP A 1 220 ? 43.728 24.027 -4.538 1.00 10.80 217 TRP A N 1
ATOM 1615 C CA . TRP A 1 220 ? 42.627 23.301 -3.919 1.00 10.82 217 TRP A CA 1
ATOM 1616 C C . TRP A 1 220 ? 42.976 22.730 -2.553 1.00 9.97 217 TRP A C 1
ATOM 1617 O O . TRP A 1 220 ? 42.110 22.636 -1.676 1.00 11.30 217 TRP A O 1
ATOM 1628 N N . ILE A 1 221 ? 44.241 22.363 -2.366 1.00 10.39 218 ILE A N 1
ATOM 1629 C CA . ILE A 1 221 ? 44.710 21.912 -1.064 1.00 9.63 218 ILE A CA 1
ATOM 1630 C C . ILE A 1 221 ? 44.726 23.059 -0.049 1.00 10.40 218 ILE A C 1
ATOM 1631 O O . ILE A 1 221 ? 44.344 22.867 1.109 1.00 11.19 218 ILE A O 1
ATOM 1636 N N . ARG A 1 222 ? 45.161 24.243 -0.467 1.00 10.39 219 ARG A N 1
ATOM 1637 C CA . ARG A 1 222 ? 45.096 25.399 0.433 1.00 10.12 219 ARG A CA 1
ATOM 1638 C C . ARG A 1 222 ? 43.668 25.658 0.865 1.00 11.35 219 ARG A C 1
ATOM 1639 O O . ARG A 1 222 ? 43.410 25.918 2.039 1.00 11.48 219 ARG A O 1
ATOM 1647 N N . HIS A 1 223 ? 42.735 25.624 -0.079 1.00 10.47 220 HIS A N 1
ATOM 1648 C CA . HIS A 1 223 ? 41.358 25.953 0.275 1.00 10.58 220 HIS A CA 1
ATOM 1649 C C . HIS A 1 223 ? 40.784 24.932 1.252 1.00 10.61 220 HIS A C 1
ATOM 1650 O O . HIS A 1 223 ? 40.058 25.299 2.173 1.00 11.27 220 HIS A O 1
ATOM 1657 N N . THR A 1 224 ? 41.093 23.660 1.034 1.00 10.23 221 THR A N 1
ATOM 1658 C CA . THR A 1 224 ? 40.676 22.617 1.962 1.00 10.13 221 THR A CA 1
ATOM 1659 C C . THR A 1 224 ? 41.269 22.829 3.343 1.00 9.99 221 THR A C 1
ATOM 1660 O O . THR A 1 224 ? 40.566 22.719 4.350 1.00 11.39 221 THR A O 1
ATOM 1664 N N . ALA A 1 225 ? 42.554 23.154 3.397 1.00 11.10 222 ALA A N 1
ATOM 1665 C CA . ALA A 1 225 ? 43.214 23.367 4.674 1.00 11.61 222 ALA A CA 1
ATOM 1666 C C . ALA A 1 225 ? 42.577 24.527 5.427 1.00 12.23 222 ALA A C 1
ATOM 1667 O O . ALA A 1 225 ? 42.294 24.438 6.628 1.00 12.76 222 ALA A O 1
ATOM 1669 N N . GLN A 1 226 ? 42.325 25.617 4.716 1.00 12.07 223 GLN A N 1
ATOM 1670 C CA . GLN A 1 226 ? 41.695 26.784 5.314 1.00 12.86 223 GLN A CA 1
ATOM 1671 C C . GLN A 1 226 ? 40.333 26.414 5.881 1.00 12.43 223 GLN A C 1
ATOM 1672 O O . GLN A 1 226 ? 39.962 26.824 6.981 1.00 13.84 223 GLN A O 1
ATOM 1678 N N . GLU A 1 227 ? 39.565 25.655 5.109 1.00 12.45 224 GLU A N 1
ATOM 1679 C CA . GLU A 1 227 ? 38.218 25.319 5.543 1.00 12.35 224 GLU A CA 1
ATOM 1680 C C . GLU A 1 227 ? 38.261 24.395 6.760 1.00 13.50 224 GLU A C 1
ATOM 1681 O O . GLU A 1 227 ? 37.502 24.585 7.701 1.00 13.77 224 GLU A O 1
ATOM 1687 N N . LEU A 1 228 ? 39.140 23.398 6.748 1.00 11.48 225 LEU A N 1
ATOM 1688 C CA . LEU A 1 228 ? 39.240 22.492 7.895 1.00 12.08 225 LEU A CA 1
ATOM 1689 C C . LEU A 1 228 ? 39.634 23.256 9.153 1.00 13.13 225 LEU A C 1
ATOM 1690 O O . LEU A 1 228 ? 39.104 22.992 10.237 1.00 13.66 225 LEU A O 1
ATOM 1695 N N . ALA A 1 229 ? 40.563 24.198 9.023 1.00 11.63 226 ALA A N 1
ATOM 1696 C CA . ALA A 1 229 ? 41.028 24.945 10.194 1.00 13.36 226 ALA A CA 1
ATOM 1697 C C . ALA A 1 229 ? 39.972 25.912 10.712 1.00 15.75 226 ALA A C 1
ATOM 1698 O O . ALA A 1 229 ? 40.087 26.419 11.831 1.00 19.56 226 ALA A O 1
ATOM 1700 N N . ASP A 1 230 ? 38.945 26.160 9.907 1.00 13.82 227 ASP A N 1
ATOM 1701 C CA A ASP A 1 230 ? 37.816 26.976 10.340 0.53 14.63 227 ASP A CA 1
ATOM 1702 C CA B ASP A 1 230 ? 37.808 26.967 10.344 0.47 14.80 227 ASP A CA 1
ATOM 1703 C C . ASP A 1 230 ? 36.721 26.090 10.953 1.00 15.37 227 ASP A C 1
ATOM 1704 O O . ASP A 1 230 ? 36.105 26.443 11.966 1.00 18.91 227 ASP A O 1
ATOM 1713 N N . THR A 1 231 ? 36.486 24.935 10.338 1.00 14.25 228 THR A N 1
ATOM 1714 C CA . THR A 1 231 ? 35.438 24.023 10.784 1.00 13.62 228 THR A CA 1
ATOM 1715 C C . THR A 1 231 ? 35.749 23.395 12.138 1.00 15.47 228 THR A C 1
ATOM 1716 O O . THR A 1 231 ? 34.871 23.252 12.998 1.00 16.46 228 THR A O 1
ATOM 1720 N N . ILE A 1 232 ? 37.002 23.023 12.340 1.00 13.82 229 ILE A N 1
ATOM 1721 C CA . ILE A 1 232 ? 37.413 22.405 13.590 1.00 14.80 229 ILE A CA 1
ATOM 1722 C C . ILE A 1 232 ? 37.657 23.527 14.585 1.00 14.12 229 ILE A C 1
ATOM 1723 O O . ILE A 1 232 ? 38.473 24.413 14.339 1.00 16.20 229 ILE A O 1
ATOM 1728 N N . PRO A 1 233 ? 36.926 23.513 15.709 1.00 15.77 230 PRO A N 1
ATOM 1729 C CA . PRO A 1 233 ? 36.921 24.735 16.520 1.00 17.76 230 PRO A CA 1
ATOM 1730 C C . PRO A 1 233 ? 38.268 25.144 17.099 1.00 18.00 230 PRO A C 1
ATOM 1731 O O . PRO A 1 233 ? 38.567 26.337 17.164 1.00 20.95 230 PRO A O 1
ATOM 1735 N N . ASN A 1 234 ? 39.089 24.190 17.507 1.00 15.97 231 ASN A N 1
ATOM 1736 C CA . ASN A 1 234 ? 40.361 24.578 18.086 1.00 19.59 231 ASN A CA 1
ATOM 1737 C C . ASN A 1 234 ? 41.517 24.250 17.157 1.00 20.96 231 ASN A C 1
ATOM 1738 O O . ASN A 1 234 ? 42.416 23.483 17.515 1.00 24.54 231 ASN A O 1
ATOM 1743 N N . ALA A 1 235 ? 41.488 24.845 15.965 1.00 17.10 232 ALA A N 1
ATOM 1744 C CA . ALA A 1 235 ? 42.469 24.507 14.940 1.00 13.87 232 ALA A CA 1
ATOM 1745 C C . ALA A 1 235 ? 43.215 25.708 14.408 1.00 17.66 232 ALA A C 1
ATOM 1746 O O . ALA A 1 235 ? 42.648 26.787 14.234 1.00 20.86 232 ALA A O 1
ATOM 1748 N N . ARG A 1 236 ? 44.496 25.505 14.136 1.00 14.28 233 ARG A N 1
ATOM 1749 C CA . ARG A 1 236 ? 45.278 26.519 13.442 1.00 15.64 233 ARG A CA 1
ATOM 1750 C C . ARG A 1 236 ? 45.738 26.000 12.095 1.00 15.06 233 ARG A C 1
ATOM 1751 O O . ARG A 1 236 ? 45.788 24.786 11.861 1.00 15.99 233 ARG A O 1
ATOM 1759 N N . TYR A 1 237 ? 46.093 26.932 11.222 1.00 16.03 234 TYR A N 1
ATOM 1760 C CA . TYR A 1 237 ? 46.464 26.633 9.847 1.00 14.94 234 TYR A CA 1
ATOM 1761 C C . TYR A 1 237 ? 47.866 27.170 9.582 1.00 13.80 234 TYR A C 1
ATOM 1762 O O . TYR A 1 237 ? 48.099 28.377 9.668 1.00 15.63 234 TYR A O 1
ATOM 1771 N N . VAL A 1 238 ? 48.802 26.279 9.267 1.00 11.96 235 VAL A N 1
ATOM 1772 C CA . VAL A 1 238 ? 50.182 26.666 9.010 1.00 13.12 235 VAL A CA 1
ATOM 1773 C C . VAL A 1 238 ? 50.585 26.264 7.600 1.00 13.15 235 VAL A C 1
ATOM 1774 O O . VAL A 1 238 ? 50.320 25.138 7.160 1.00 14.66 235 VAL A O 1
ATOM 1778 N N . THR A 1 239 ? 51.235 27.180 6.886 1.00 11.11 236 THR A N 1
ATOM 1779 C CA . THR A 1 239 ? 51.862 26.840 5.610 1.00 12.19 236 THR A CA 1
ATOM 1780 C C . THR A 1 239 ? 53.358 26.676 5.847 1.00 12.08 236 THR A C 1
ATOM 1781 O O . THR A 1 239 ? 54.028 27.591 6.335 1.00 12.45 236 THR A O 1
ATOM 1785 N N . LEU A 1 240 ? 53.879 25.500 5.525 1.00 13.33 237 LEU A N 1
ATOM 1786 C CA . LEU A 1 240 ? 55.283 25.200 5.776 1.00 12.66 237 LEU A CA 1
ATOM 1787 C C . LEU A 1 240 ? 56.212 25.955 4.845 1.00 13.75 237 LEU A C 1
ATOM 1788 O O . LEU A 1 240 ? 55.775 26.471 3.811 1.00 15.57 237 LEU A O 1
ATOM 1793 N N . GLU A 1 241 ? 57.489 25.999 5.220 1.00 15.15 238 GLU A N 1
ATOM 1794 C CA . GLU A 1 241 ? 58.509 26.748 4.491 1.00 16.49 238 GLU A CA 1
ATOM 1795 C C . GLU A 1 241 ? 59.395 25.845 3.636 1.00 15.71 238 GLU A C 1
ATOM 1796 O O . GLU A 1 241 ? 60.571 26.149 3.443 1.00 17.42 238 GLU A O 1
ATOM 1802 N N . ASN A 1 242 ? 58.864 24.736 3.129 1.00 13.26 239 ASN A N 1
ATOM 1803 C CA . ASN A 1 242 ? 59.655 23.928 2.219 1.00 13.38 239 ASN A CA 1
ATOM 1804 C C . ASN A 1 242 ? 60.045 24.750 0.996 1.00 12.75 239 ASN A C 1
ATOM 1805 O O . ASN A 1 242 ? 59.241 25.530 0.478 1.00 15.39 239 ASN A O 1
ATOM 1810 N N . GLN A 1 243 ? 61.284 24.586 0.541 1.00 11.55 240 GLN A N 1
ATOM 1811 C CA . GLN A 1 243 ? 61.795 25.419 -0.546 1.00 12.58 240 GLN A CA 1
ATOM 1812 C C . GLN A 1 243 ? 61.846 24.697 -1.895 1.00 13.92 240 GLN A C 1
ATOM 1813 O O . GLN A 1 243 ? 62.286 25.278 -2.891 1.00 14.88 240 GLN A O 1
ATOM 1819 N N . THR A 1 244 ? 61.407 23.442 -1.923 1.00 12.59 241 THR A N 1
ATOM 1820 C CA . THR A 1 244 ? 61.159 22.728 -3.177 1.00 13.37 241 THR A CA 1
ATOM 1821 C C . THR A 1 244 ? 59.854 21.955 -3.015 1.00 15.73 241 THR A C 1
ATOM 1822 O O . THR A 1 244 ? 59.177 22.072 -1.989 1.00 17.58 241 THR A O 1
ATOM 1826 N N . HIS A 1 245 ? 59.504 21.165 -4.028 1.00 14.98 242 HIS A N 1
ATOM 1827 C CA A HIS A 1 245 ? 58.280 20.385 -3.990 0.51 20.09 242 HIS A CA 1
ATOM 1828 C CA B HIS A 1 245 ? 58.290 20.350 -4.002 0.49 20.33 242 HIS A CA 1
ATOM 1829 C C . HIS A 1 245 ? 58.262 19.431 -2.796 1.00 22.85 242 HIS A C 1
ATOM 1830 O O . HIS A 1 245 ? 57.248 19.311 -2.111 1.00 35.97 242 HIS A O 1
ATOM 1843 N N . THR A 1 246 ? 59.386 18.766 -2.550 1.00 21.37 243 THR A N 1
ATOM 1844 C CA . THR A 1 246 ? 59.474 17.784 -1.474 1.00 26.26 243 THR A CA 1
ATOM 1845 C C . THR A 1 246 ? 59.518 18.454 -0.114 1.00 17.90 243 THR A C 1
ATOM 1846 O O . THR A 1 246 ? 60.375 19.291 0.138 1.00 24.78 243 THR A O 1
ATOM 1850 N N . VAL A 1 247 ? 58.603 18.062 0.770 1.00 22.70 244 VAL A N 1
ATOM 1851 C CA . VAL A 1 247 ? 58.650 18.521 2.158 1.00 20.77 244 VAL A CA 1
ATOM 1852 C C . VAL A 1 247 ? 59.570 17.627 2.982 1.00 21.83 244 VAL A C 1
ATOM 1853 O O . VAL A 1 247 ? 59.254 16.465 3.229 1.00 28.79 244 VAL A O 1
ATOM 1857 N N . ALA A 1 248 ? 60.706 18.171 3.405 1.00 18.66 245 ALA A N 1
ATOM 1858 C CA . ALA A 1 248 ? 61.689 17.410 4.167 1.00 21.07 245 ALA A CA 1
ATOM 1859 C C . ALA A 1 248 ? 61.322 17.386 5.644 1.00 16.27 245 ALA A C 1
ATOM 1860 O O . ALA A 1 248 ? 60.554 18.233 6.111 1.00 16.42 245 ALA A O 1
ATOM 1862 N N . PRO A 1 249 ? 61.875 16.420 6.395 1.00 16.42 246 PRO A N 1
ATOM 1863 C CA . PRO A 1 249 ? 61.506 16.320 7.807 1.00 16.70 246 PRO A CA 1
ATOM 1864 C C . PRO A 1 249 ? 61.742 17.618 8.565 1.00 17.62 246 PRO A C 1
ATOM 1865 O O . PRO A 1 249 ? 60.957 17.950 9.450 1.00 18.43 246 PRO A O 1
ATOM 1869 N N . ASP A 1 250 ? 62.789 18.359 8.214 1.00 18.30 247 ASP A N 1
ATOM 1870 C CA . ASP A 1 250 ? 63.127 19.559 8.969 1.00 19.37 247 ASP A CA 1
ATOM 1871 C C . ASP A 1 250 ? 62.194 20.737 8.702 1.00 15.97 247 ASP A C 1
ATOM 1872 O O . ASP A 1 250 ? 62.211 21.727 9.441 1.00 19.71 247 ASP A O 1
ATOM 1877 N N . ALA A 1 251 ? 61.353 20.605 7.678 1.00 16.59 248 ALA A N 1
ATOM 1878 C CA . ALA A 1 251 ? 60.298 21.592 7.418 1.00 17.05 248 ALA A CA 1
ATOM 1879 C C . ALA A 1 251 ? 59.074 21.349 8.309 1.00 15.52 248 ALA A C 1
ATOM 1880 O O . ALA A 1 251 ? 58.290 22.273 8.575 1.00 18.74 248 ALA A O 1
ATOM 1882 N N . ILE A 1 252 ? 58.922 20.106 8.762 1.00 14.91 249 ILE A N 1
ATOM 1883 C CA . ILE A 1 252 ? 57.751 19.673 9.522 1.00 16.39 249 ILE A CA 1
ATOM 1884 C C . ILE A 1 252 ? 58.055 19.569 11.010 1.00 16.19 249 ILE A C 1
ATOM 1885 O O . ILE A 1 252 ? 57.270 20.007 11.845 1.00 14.70 249 ILE A O 1
ATOM 1890 N N . ALA A 1 253 ? 59.190 18.964 11.347 1.00 15.59 250 ALA A N 1
ATOM 1891 C CA . ALA A 1 253 ? 59.457 18.611 12.740 1.00 14.68 250 ALA A CA 1
ATOM 1892 C C . ALA A 1 253 ? 59.378 19.776 13.729 1.00 15.39 250 ALA A C 1
ATOM 1893 O O . ALA A 1 253 ? 58.753 19.639 14.765 1.00 15.86 250 ALA A O 1
ATOM 1895 N N . PRO A 1 254 ? 60.016 20.922 13.423 1.00 16.27 251 PRO A N 1
ATOM 1896 C CA . PRO A 1 254 ? 59.986 22.031 14.386 1.00 17.38 251 PRO A CA 1
ATOM 1897 C C . PRO A 1 254 ? 58.566 22.517 14.659 1.00 14.89 251 PRO A C 1
ATOM 1898 O O . PRO A 1 254 ? 58.246 22.889 15.791 1.00 16.51 251 PRO A O 1
ATOM 1902 N N . VAL A 1 255 ? 57.726 22.507 13.627 1.00 15.48 252 VAL A N 1
ATOM 1903 C CA . VAL A 1 255 ? 56.328 22.911 13.771 1.00 14.53 252 VAL A CA 1
ATOM 1904 C C . VAL A 1 255 ? 55.558 21.920 14.653 1.00 15.15 252 VAL A C 1
ATOM 1905 O O . VAL A 1 255 ? 54.768 22.313 15.520 1.00 15.97 252 VAL A O 1
ATOM 1909 N N . LEU A 1 256 ? 55.791 20.633 14.431 1.00 16.08 253 LEU A N 1
ATOM 1910 C CA . LEU A 1 256 ? 55.183 19.608 15.269 1.00 13.35 253 LEU A CA 1
ATOM 1911 C C . LEU A 1 256 ? 55.668 19.679 16.704 1.00 15.46 253 LEU A C 1
ATOM 1912 O O . LEU A 1 256 ? 54.879 19.521 17.630 1.00 16.11 253 LEU A O 1
ATOM 1917 N N . VAL A 1 257 ? 56.965 19.897 16.896 1.00 16.27 254 VAL A N 1
ATOM 1918 C CA . VAL A 1 257 ? 57.493 19.981 18.252 1.00 17.91 254 VAL A CA 1
ATOM 1919 C C . VAL A 1 257 ? 56.826 21.123 19.003 1.00 17.25 254 VAL A C 1
ATOM 1920 O O . VAL A 1 257 ? 56.403 20.950 20.138 1.00 19.47 254 VAL A O 1
ATOM 1924 N N . GLU A 1 258 ? 56.717 22.282 18.356 1.00 16.90 255 GLU A N 1
ATOM 1925 C CA . GLU A 1 258 ? 56.084 23.443 18.978 1.00 19.63 255 GLU A CA 1
ATOM 1926 C C . GLU A 1 258 ? 54.621 23.165 19.307 1.00 18.30 255 GLU A C 1
ATOM 1927 O O . GLU A 1 258 ? 54.146 23.474 20.403 1.00 18.02 255 GLU A O 1
ATOM 1933 N N . PHE A 1 259 ? 53.897 22.578 18.358 1.00 14.23 256 PHE A N 1
ATOM 1934 C CA . PHE A 1 259 ? 52.465 22.354 18.539 1.00 13.43 256 PHE A CA 1
ATOM 1935 C C . PHE A 1 259 ? 52.167 21.292 19.599 1.00 14.80 256 PHE A C 1
ATOM 1936 O O . PHE A 1 259 ? 51.227 21.429 20.385 1.00 15.73 256 PHE A O 1
ATOM 1944 N N . PHE A 1 260 ? 52.976 20.242 19.636 1.00 14.32 257 PHE A N 1
ATOM 1945 C CA . PHE A 1 260 ? 52.735 19.131 20.554 1.00 15.32 257 PHE A CA 1
ATOM 1946 C C . PHE A 1 260 ? 53.192 19.430 21.985 1.00 18.36 257 PHE A C 1
ATOM 1947 O O . PHE A 1 260 ? 52.674 18.847 22.935 1.00 20.60 257 PHE A O 1
ATOM 1955 N N . THR A 1 261 ? 54.161 20.327 22.135 1.00 19.66 258 THR A N 1
ATOM 1956 C CA . THR A 1 261 ? 54.667 20.655 23.467 1.00 21.95 258 THR A CA 1
ATOM 1957 C C . THR A 1 261 ? 54.063 21.955 23.981 1.00 23.02 258 THR A C 1
ATOM 1958 O O . THR A 1 261 ? 53.969 22.164 25.194 1.00 36.75 258 THR A O 1
#